Protein AF-A0A914DY47-F1 (afdb_monomer_lite)

InterPro domains:
  IPR002516 Glycosyl transferase, family 11 [PF01531] (9-117)
  IPR036397 Ribonuclease H superfamily [G3DSA:3.30.420.10] (38-239)
  IPR052501 Alpha-1-2 Fucosyltransferase [PTHR22898] (7-118)

Secondary structure (DSSP, 8-state):
-HHHHSTT--SEEEEEEE--TTTGGGT-SPPHHHHHHHHHHHHHHHHHHH----EEEEEEES-HHHHHHHHTT-SS-EE---S--HHHHHHHHHHH-SEEEES-TT-HHHHHHHHHS--SSTT----------------HHHHHHHHHH-TT-PPP--TTT-TT-PPPS--GGG-HIIIIIHHHHHHHHTTS--SSHHHHHHHHHHHHHTS-HHHHHHHHHTHHHHHHHHHHTTTS---

Sequence (239 aa):
MARQLFKKDSSHKLCVHVRRGDFKSFGGETTEEFVLGSVDYATAYLKNKLNVKKSSIVIMGDDQDFIKNVSRKLEHKTYIPKNTSRGEDICFAIHNCNSLIISAGSSTFGWWIGYLKKLPGPHTKRMIKRNPSTKVNSTRKLAKKLRANCPDFISVDTYWRNNDGEWPPNSPNLNPLDYSVWSILEEKACAKPHPNVESLKRALKKAWNEITLETLIKIVDNFPKRLKACMDAKGGHFE

Radius of gyration: 18.6 Å; chains: 1; bounding box: 44×48×44 Å

Foldseek 3Di:
DVCVQCVPPPAAEEEEEFEADVCVVPVLGQDLCLVQVVCVVVVCCCCVPVVRPAYAYEYEYDDVVVVVVSCVVDPHHYTYPPNDFLLVVLLCLQPPHLHYDYRALQPLSVVSSVLLRDHPDDDDDDDGDHDDDFDDDGAQVNLVVCVVRPVPDDQQQLCVVDVRSHDDTPPLLQHLCSVPVVVQLCCQLVVDDDPDPVSSVVRSVVSVVPCDPVNVVVSSVCNVVSSVQCNVVSNDDDD

pLDDT: mean 71.32, std 18.66, range [24.66, 95.69]

Structure (mmCIF, N/CA/C/O backbone):
data_AF-A0A914DY47-F1
#
_entry.id   AF-A0A914DY47-F1
#
loop_
_atom_site.group_PDB
_atom_site.id
_atom_site.type_symbol
_atom_site.label_atom_id
_atom_site.label_alt_id
_atom_site.label_comp_id
_atom_site.label_asym_id
_atom_site.label_entity_id
_atom_site.label_seq_id
_atom_site.pdbx_PDB_ins_code
_atom_site.Cartn_x
_atom_site.Cartn_y
_atom_site.Cartn_z
_atom_site.occupancy
_atom_site.B_iso_or_equiv
_atom_site.auth_seq_id
_atom_site.auth_comp_id
_atom_site.auth_asym_id
_atom_site.auth_atom_id
_atom_site.pdbx_PDB_model_num
ATOM 1 N N . MET A 1 1 ? -15.570 -9.750 15.905 1.00 55.28 1 MET A N 1
ATOM 2 C CA . MET A 1 1 ? -14.405 -8.965 16.378 1.00 55.28 1 MET A CA 1
ATOM 3 C C . MET A 1 1 ? -14.612 -7.459 16.183 1.00 55.28 1 MET A C 1
ATOM 5 O O . MET A 1 1 ? -14.677 -6.752 17.176 1.00 55.28 1 MET A O 1
ATOM 9 N N . ALA A 1 2 ? -14.824 -6.958 14.961 1.00 58.84 2 ALA A N 1
ATOM 10 C CA . ALA A 1 2 ? -14.989 -5.518 14.711 1.00 58.84 2 ALA A CA 1
ATOM 11 C C . ALA A 1 2 ? -16.208 -4.856 15.394 1.00 58.84 2 ALA A C 1
ATOM 13 O O . ALA A 1 2 ? -16.072 -3.775 15.960 1.00 58.84 2 ALA A O 1
ATOM 14 N N . ARG A 1 3 ? -17.369 -5.535 15.455 1.00 58.53 3 ARG A N 1
ATOM 15 C CA . ARG A 1 3 ? -18.554 -5.049 16.204 1.00 58.53 3 ARG A CA 1
ATOM 16 C C . ARG A 1 3 ? -18.272 -4.786 17.694 1.00 58.53 3 ARG A C 1
ATOM 18 O O . ARG A 1 3 ? -18.863 -3.885 18.274 1.00 58.53 3 ARG A O 1
ATOM 25 N N . GLN A 1 4 ? -17.359 -5.547 18.305 1.00 62.41 4 GLN A N 1
ATOM 26 C CA . GLN A 1 4 ? -16.918 -5.328 19.689 1.00 62.41 4 GLN A CA 1
ATOM 27 C C . GLN A 1 4 ? -15.811 -4.273 19.805 1.00 62.41 4 GLN A C 1
ATOM 29 O O . GLN A 1 4 ? -15.659 -3.694 20.876 1.00 62.41 4 GLN A O 1
ATOM 34 N N . LEU A 1 5 ? -15.040 -4.033 18.741 1.00 76.81 5 LEU A N 1
ATOM 35 C CA . LEU A 1 5 ? -13.948 -3.060 18.733 1.00 76.81 5 LEU A CA 1
ATOM 36 C C . LEU A 1 5 ? -14.486 -1.631 18.591 1.00 76.81 5 LEU A C 1
ATOM 38 O O . LEU A 1 5 ? -14.108 -0.741 19.344 1.00 76.81 5 LEU A O 1
ATOM 42 N N . PHE A 1 6 ? -15.439 -1.418 17.684 1.00 82.75 6 PHE A N 1
ATOM 43 C CA . PHE A 1 6 ? -15.973 -0.093 17.366 1.00 82.75 6 PHE A CA 1
ATOM 44 C C . PHE A 1 6 ? -17.243 0.262 18.138 1.00 82.75 6 PHE A C 1
ATOM 46 O O . PHE A 1 6 ? -18.076 0.963 17.586 1.00 82.75 6 PHE A O 1
ATOM 53 N N . LYS A 1 7 ? -17.455 -0.233 19.368 1.00 67.12 7 LYS A N 1
ATOM 54 C CA . LYS A 1 7 ? -18.716 -0.063 20.134 1.00 67.12 7 LYS A CA 1
ATOM 55 C C . LYS A 1 7 ? -19.352 1.335 19.948 1.00 67.12 7 LYS A C 1
ATOM 57 O O . LYS A 1 7 ? -18.873 2.304 20.531 1.00 67.12 7 LYS A O 1
ATOM 62 N N . LYS A 1 8 ? -20.427 1.413 19.145 1.00 78.88 8 LYS A N 1
ATOM 63 C CA . LYS A 1 8 ? -21.187 2.630 18.755 1.00 78.88 8 LYS A CA 1
ATOM 64 C C . LYS A 1 8 ? -20.421 3.724 17.983 1.00 78.88 8 LYS A C 1
ATOM 66 O O . LYS A 1 8 ? -20.953 4.807 17.773 1.00 78.88 8 LYS A O 1
ATOM 71 N N . ASP A 1 9 ? -19.198 3.470 17.539 1.00 86.50 9 ASP A N 1
ATOM 72 C CA . ASP A 1 9 ? -18.420 4.413 16.745 1.00 86.50 9 ASP A CA 1
ATOM 73 C C . ASP A 1 9 ? -18.737 4.289 15.248 1.00 86.50 9 ASP A C 1
ATOM 75 O O . ASP A 1 9 ? -18.206 3.421 14.552 1.00 86.50 9 ASP A O 1
ATOM 79 N N . SER A 1 10 ? -19.574 5.197 14.749 1.00 87.38 10 SER A N 1
ATOM 80 C CA . SER A 1 10 ? -19.962 5.312 13.338 1.00 87.38 10 SER A CA 1
ATOM 81 C C . SER A 1 10 ? -19.020 6.184 12.496 1.00 87.38 10 SER A C 1
ATOM 83 O O . SER A 1 10 ? -19.325 6.463 11.339 1.00 87.38 10 SER A O 1
ATOM 85 N N . SER A 1 11 ? -17.884 6.629 13.050 1.00 92.12 11 SER A N 1
ATOM 86 C CA . SER A 1 11 ? -16.896 7.413 12.301 1.00 92.12 11 SER A CA 1
ATOM 87 C C . SER A 1 11 ? -16.358 6.659 11.080 1.00 92.12 11 SER A C 1
ATOM 89 O O . SER A 1 11 ? -16.338 5.423 11.046 1.00 92.12 11 SER A O 1
ATOM 91 N N . HIS A 1 12 ? -15.848 7.406 10.104 1.00 90.31 12 HIS A N 1
ATOM 92 C CA . HIS A 1 12 ? -15.139 6.838 8.966 1.00 90.31 12 HIS A CA 1
ATOM 93 C C . HIS A 1 12 ? -13.872 6.123 9.438 1.00 90.31 12 HIS A C 1
ATOM 95 O O . HIS A 1 12 ? -12.997 6.723 10.064 1.00 90.31 12 HIS A O 1
ATOM 101 N N . LYS A 1 13 ? -13.763 4.833 9.135 1.00 91.19 13 LYS A N 1
ATOM 102 C CA . LYS A 1 13 ? -12.619 4.002 9.507 1.00 91.19 13 LYS A CA 1
ATOM 103 C C . LYS A 1 13 ? -11.527 4.142 8.452 1.00 91.19 13 LYS A C 1
ATOM 105 O O . LYS A 1 13 ? -11.596 3.521 7.386 1.00 91.19 13 LYS A O 1
ATOM 110 N N . LEU A 1 14 ? -10.535 4.983 8.748 1.00 91.38 14 LEU A N 1
ATOM 111 C CA . LEU A 1 14 ? -9.300 5.088 7.975 1.00 91.38 14 LEU A CA 1
ATOM 112 C C . LEU A 1 14 ? -8.314 4.057 8.518 1.00 91.38 14 LEU A C 1
ATOM 114 O O . LEU A 1 14 ? -7.768 4.210 9.608 1.00 91.38 14 LEU A O 1
ATOM 118 N N . CYS A 1 15 ? -8.104 2.992 7.758 1.00 90.94 15 CYS A N 1
ATOM 119 C CA . CYS A 1 15 ? -7.202 1.930 8.164 1.00 90.94 15 CYS A CA 1
ATOM 120 C C . CYS A 1 15 ? -5.795 2.154 7.629 1.00 90.94 15 CYS A C 1
ATOM 122 O O . CYS A 1 15 ? -5.625 2.594 6.494 1.00 90.94 15 CYS A O 1
ATOM 124 N N . VAL A 1 16 ? -4.800 1.803 8.431 1.00 89.88 16 VAL A N 1
ATOM 125 C CA . VAL A 1 16 ? -3.385 1.821 8.079 1.00 89.88 16 VAL A CA 1
ATOM 126 C C . VAL A 1 16 ? -2.852 0.414 8.278 1.00 89.88 16 VAL A C 1
ATOM 128 O O . VAL A 1 16 ? -2.849 -0.097 9.397 1.00 89.88 16 VAL A O 1
ATOM 131 N N . HIS A 1 17 ? -2.426 -0.216 7.189 1.00 87.88 17 HIS A N 1
ATOM 132 C CA . HIS A 1 17 ? -1.758 -1.506 7.249 1.00 87.88 17 HIS A CA 1
ATOM 133 C C . HIS A 1 17 ? -0.242 -1.294 7.263 1.00 87.88 17 HIS A C 1
ATOM 135 O O . HIS A 1 17 ? 0.346 -0.952 6.232 1.00 87.88 17 HIS A O 1
ATOM 141 N N . VAL A 1 18 ? 0.358 -1.512 8.434 1.00 86.56 18 VAL A N 1
ATOM 142 C CA . VAL A 1 18 ? 1.791 -1.421 8.713 1.00 86.56 18 VAL A CA 1
ATOM 143 C C . VAL A 1 18 ? 2.477 -2.738 8.384 1.00 86.56 18 VAL A C 1
ATOM 145 O O . VAL A 1 18 ? 2.025 -3.810 8.778 1.00 86.56 18 VAL A O 1
ATOM 148 N N . ARG A 1 19 ? 3.611 -2.652 7.688 1.00 81.62 19 ARG A N 1
ATOM 149 C CA . ARG A 1 19 ? 4.499 -3.792 7.469 1.00 81.62 19 ARG A CA 1
ATOM 150 C C . ARG A 1 19 ? 5.920 -3.399 7.844 1.00 81.62 19 ARG A C 1
ATOM 152 O O . ARG A 1 19 ? 6.462 -2.438 7.284 1.00 81.62 19 ARG A O 1
ATOM 159 N N . ARG A 1 20 ? 6.494 -4.099 8.820 1.00 83.50 20 ARG A N 1
ATOM 160 C CA . ARG A 1 20 ? 7.862 -3.852 9.288 1.00 83.50 20 ARG A CA 1
ATOM 161 C C . ARG A 1 20 ? 8.689 -5.112 9.474 1.00 83.50 20 ARG A C 1
ATOM 163 O O . ARG A 1 20 ? 9.875 -5.045 9.189 1.00 83.50 20 ARG A O 1
ATOM 170 N N . GLY A 1 21 ? 8.123 -6.218 9.957 1.00 79.12 21 GLY A N 1
ATOM 171 C CA . GLY A 1 21 ? 8.897 -7.347 10.487 1.00 79.12 21 GLY A CA 1
ATOM 172 C C . GLY A 1 21 ? 9.967 -7.854 9.522 1.00 79.12 21 GLY A C 1
ATOM 173 O O . GLY A 1 21 ? 11.158 -7.775 9.801 1.00 79.12 21 GLY A O 1
ATOM 174 N N . ASP A 1 22 ? 9.530 -8.294 8.353 1.00 65.38 22 ASP A N 1
ATOM 175 C CA . ASP A 1 22 ? 10.365 -8.748 7.242 1.00 65.38 22 ASP A CA 1
ATOM 176 C C . ASP A 1 22 ? 11.094 -7.638 6.478 1.00 65.38 22 ASP A C 1
ATOM 178 O O . ASP A 1 22 ? 12.046 -7.903 5.751 1.00 65.38 22 ASP A O 1
ATOM 182 N N . PHE A 1 23 ? 10.666 -6.392 6.649 1.00 66.25 23 PHE A N 1
ATOM 183 C CA . PHE A 1 23 ? 11.220 -5.247 5.933 1.00 66.25 23 PHE A CA 1
ATOM 184 C C . PHE A 1 23 ? 12.393 -4.603 6.687 1.00 66.25 23 PHE A C 1
ATOM 186 O O . PHE A 1 23 ? 13.249 -3.989 6.051 1.00 66.25 23 PHE A O 1
ATOM 193 N N . LYS A 1 24 ? 12.475 -4.794 8.016 1.00 73.38 24 LYS A N 1
ATOM 194 C CA . LYS A 1 24 ? 13.562 -4.283 8.873 1.00 73.38 24 LYS A CA 1
ATOM 195 C C . LYS A 1 24 ? 14.936 -4.765 8.419 1.00 73.38 24 LYS A C 1
ATOM 197 O O . LYS A 1 24 ? 15.900 -4.017 8.502 1.00 73.38 24 LYS A O 1
ATOM 202 N N . SER A 1 25 ? 15.042 -6.001 7.930 1.00 66.56 25 SER A N 1
ATOM 203 C CA . SER A 1 25 ? 16.319 -6.572 7.482 1.00 66.56 25 SER A CA 1
ATOM 204 C C . SER A 1 25 ? 16.889 -5.905 6.229 1.00 66.56 25 SER A C 1
ATOM 206 O O . SER A 1 25 ? 18.048 -6.141 5.904 1.00 66.56 25 SER A O 1
ATOM 208 N N . PHE A 1 26 ? 16.103 -5.082 5.527 1.00 63.56 26 PHE A N 1
ATOM 209 C CA . PHE A 1 26 ? 16.507 -4.464 4.261 1.00 63.56 26 PHE A CA 1
ATOM 210 C C . PHE A 1 26 ? 16.243 -2.951 4.209 1.00 63.56 26 PHE A C 1
ATOM 212 O O . PHE A 1 26 ? 16.311 -2.362 3.133 1.00 63.56 26 PHE A O 1
ATOM 219 N N . GLY A 1 27 ? 15.924 -2.316 5.345 1.00 66.94 27 GLY A N 1
ATOM 220 C CA . GLY A 1 27 ? 15.694 -0.866 5.431 1.00 66.94 27 GLY A CA 1
ATOM 221 C C . GLY A 1 27 ? 14.459 -0.369 4.667 1.00 66.94 27 GLY A C 1
ATOM 222 O O . GLY A 1 27 ? 14.366 0.811 4.329 1.00 66.94 27 GLY A O 1
ATOM 223 N N . GLY A 1 28 ? 13.534 -1.273 4.328 1.00 66.75 28 GLY A N 1
ATOM 224 C CA . GLY A 1 28 ? 12.302 -0.967 3.598 1.00 66.75 28 GLY A CA 1
ATOM 225 C C . GLY A 1 28 ? 11.087 -0.801 4.509 1.00 66.75 28 GLY A C 1
ATOM 226 O O . GLY A 1 28 ? 9.960 -0.691 4.022 1.00 66.75 28 GLY A O 1
ATOM 227 N N . GLU A 1 29 ? 11.278 -0.869 5.825 1.00 77.50 29 GLU A N 1
ATOM 228 C CA . GLU A 1 29 ? 10.184 -0.929 6.775 1.00 77.50 29 GLU A CA 1
ATOM 229 C C . GLU A 1 29 ? 9.405 0.379 6.848 1.00 77.50 29 GLU A C 1
ATOM 231 O O . GLU A 1 29 ? 9.916 1.479 6.649 1.00 77.50 29 GLU A O 1
ATOM 236 N N . THR A 1 30 ? 8.122 0.254 7.171 1.00 82.12 30 THR A N 1
ATOM 237 C CA . THR A 1 30 ? 7.263 1.414 7.405 1.00 82.12 30 THR A CA 1
ATOM 238 C C . THR A 1 30 ? 7.833 2.278 8.528 1.00 82.12 30 THR A C 1
ATOM 240 O O . THR A 1 30 ? 7.880 1.807 9.664 1.00 82.12 30 THR A O 1
ATOM 243 N N . THR A 1 31 ? 8.200 3.531 8.255 1.00 86.56 31 THR A N 1
ATOM 244 C CA . THR A 1 31 ? 8.688 4.459 9.289 1.00 86.56 31 THR A CA 1
ATOM 245 C C . THR A 1 31 ? 7.545 5.154 10.024 1.00 86.56 31 THR A C 1
ATOM 247 O O . THR A 1 31 ? 6.399 5.171 9.566 1.00 86.56 31 THR A O 1
ATOM 250 N N . GLU A 1 32 ? 7.848 5.717 11.191 1.00 91.25 32 GLU A N 1
ATOM 251 C CA . GLU A 1 32 ? 6.868 6.470 11.970 1.00 91.25 32 GLU A CA 1
ATOM 252 C C . GLU A 1 32 ? 6.429 7.738 11.229 1.00 91.25 32 GLU A C 1
ATOM 254 O O . GLU A 1 32 ? 5.231 7.986 11.099 1.00 91.25 32 GLU A O 1
ATOM 259 N N . GLU A 1 33 ? 7.384 8.489 10.677 1.00 87.12 33 GLU A N 1
ATOM 260 C CA . GLU A 1 33 ? 7.146 9.738 9.946 1.00 87.12 33 GLU A CA 1
ATOM 261 C C . GLU A 1 33 ? 6.198 9.503 8.770 1.00 87.12 33 GLU A C 1
ATOM 263 O O . GLU A 1 33 ? 5.297 10.303 8.511 1.00 87.12 33 GLU A O 1
ATOM 268 N N . PHE A 1 34 ? 6.360 8.368 8.081 1.00 86.12 34 PHE A N 1
ATOM 269 C CA . PHE A 1 34 ? 5.464 7.978 7.005 1.00 86.12 34 PHE A CA 1
ATOM 270 C C . PHE A 1 34 ? 4.039 7.738 7.512 1.00 86.12 34 PHE A C 1
ATOM 272 O O . PHE A 1 34 ? 3.081 8.220 6.902 1.00 86.12 34 PHE A O 1
ATOM 279 N N . VAL A 1 35 ? 3.865 6.986 8.605 1.00 88.12 35 VAL A N 1
ATOM 280 C CA . VAL A 1 35 ? 2.523 6.685 9.129 1.00 88.12 35 VAL A CA 1
ATOM 281 C C . VAL A 1 35 ? 1.834 7.959 9.599 1.00 88.12 35 VAL A C 1
ATOM 283 O O . VAL A 1 35 ? 0.709 8.209 9.176 1.00 88.12 35 VAL A O 1
ATOM 286 N N . LEU A 1 36 ? 2.510 8.779 10.403 1.00 89.88 36 LEU A N 1
ATOM 287 C CA . LEU A 1 36 ? 1.945 10.026 10.916 1.00 89.88 36 LEU A CA 1
ATOM 288 C C . LEU A 1 36 ? 1.575 10.971 9.764 1.00 89.88 36 LEU A C 1
ATOM 290 O O . LEU A 1 36 ? 0.406 11.315 9.602 1.00 89.88 36 LEU A O 1
ATOM 294 N N . GLY A 1 37 ? 2.522 11.263 8.865 1.00 84.62 37 GLY A N 1
ATOM 295 C CA . GLY A 1 37 ? 2.273 12.167 7.742 1.00 84.62 37 GLY A CA 1
ATOM 296 C C . GLY A 1 37 ? 1.212 11.658 6.758 1.00 84.62 37 GLY A C 1
ATOM 297 O O . GLY A 1 37 ? 0.445 12.448 6.203 1.00 84.62 37 GLY A O 1
ATOM 298 N N . SER A 1 38 ? 1.122 10.341 6.538 1.00 84.69 38 SER A N 1
ATOM 299 C CA . SER A 1 38 ? 0.084 9.763 5.671 1.00 84.69 38 SER A CA 1
ATOM 300 C C . SER A 1 38 ? -1.305 9.799 6.309 1.00 84.69 38 SER A C 1
ATOM 302 O O . SER A 1 38 ? -2.282 10.058 5.601 1.00 84.69 38 SER A O 1
ATOM 304 N N . VAL A 1 39 ? -1.408 9.594 7.626 1.00 90.06 39 VAL A N 1
ATOM 305 C CA . VAL A 1 39 ? -2.663 9.744 8.373 1.00 90.06 39 VAL A CA 1
ATOM 306 C C . VAL A 1 39 ? -3.117 11.200 8.370 1.00 90.06 39 VAL A C 1
ATOM 308 O O . VAL A 1 39 ? -4.281 11.457 8.057 1.00 90.06 39 VAL A O 1
ATOM 311 N N . ASP A 1 40 ? -2.221 12.153 8.616 1.00 89.00 40 ASP A N 1
ATOM 312 C CA . ASP A 1 40 ? -2.546 13.584 8.609 1.00 89.00 40 ASP A CA 1
ATOM 313 C C . ASP A 1 40 ? -3.043 14.030 7.236 1.00 89.00 40 ASP A C 1
ATOM 315 O O . ASP A 1 40 ? -4.123 14.611 7.098 1.00 89.00 40 ASP A O 1
ATOM 319 N N . TYR A 1 41 ? -2.311 13.662 6.182 1.00 87.25 41 TYR A N 1
ATOM 320 C CA . TYR A 1 41 ? -2.725 13.944 4.814 1.00 87.25 41 TYR A CA 1
ATOM 321 C C . TYR A 1 41 ? -4.098 13.338 4.492 1.00 87.25 41 TYR A C 1
ATOM 323 O O . TYR A 1 41 ? -4.977 14.015 3.953 1.00 87.25 41 TYR A O 1
ATOM 331 N N . ALA A 1 42 ? -4.304 12.058 4.813 1.00 85.75 42 ALA A N 1
ATOM 332 C CA . ALA A 1 42 ? -5.532 11.355 4.468 1.00 85.75 42 ALA A CA 1
ATOM 333 C C . ALA A 1 42 ? -6.739 11.869 5.257 1.00 85.75 42 ALA A C 1
ATOM 335 O O . ALA A 1 42 ? -7.819 12.019 4.690 1.00 85.75 42 ALA A O 1
ATOM 336 N N . THR A 1 43 ? -6.581 12.168 6.544 1.00 89.75 43 THR A N 1
ATOM 337 C CA . THR A 1 43 ? -7.655 12.733 7.372 1.00 89.75 43 THR A CA 1
ATOM 338 C C . THR A 1 43 ? -8.020 14.146 6.922 1.00 89.75 43 THR A C 1
ATOM 340 O O . THR A 1 43 ? -9.210 14.437 6.776 1.00 89.75 43 THR A O 1
ATOM 343 N N . ALA A 1 44 ? -7.033 14.983 6.583 1.00 84.31 44 ALA A N 1
ATOM 344 C CA . ALA A 1 44 ? -7.266 16.293 5.980 1.00 84.31 44 ALA A CA 1
ATOM 345 C C . ALA A 1 44 ? -7.994 16.181 4.631 1.00 84.31 44 ALA A C 1
ATOM 347 O O . ALA A 1 44 ? -8.947 16.919 4.378 1.00 84.31 44 ALA A O 1
ATOM 348 N N . TYR A 1 45 ? -7.603 15.232 3.776 1.00 83.81 45 TYR A N 1
ATOM 349 C CA . TYR A 1 45 ? -8.283 14.979 2.505 1.00 83.81 45 TYR A CA 1
ATOM 350 C C . TYR A 1 45 ? -9.735 14.526 2.715 1.00 83.81 45 TYR A C 1
ATOM 352 O O . TYR A 1 45 ? -10.652 15.079 2.106 1.00 83.81 45 TYR A O 1
ATOM 360 N N . LEU A 1 46 ? -9.965 13.560 3.610 1.00 85.19 46 LEU A N 1
ATOM 361 C CA . LEU A 1 46 ? -11.300 13.061 3.948 1.00 85.19 46 LEU A CA 1
ATOM 362 C C . LEU A 1 46 ? -12.208 14.194 4.442 1.00 85.19 46 LEU A C 1
ATOM 364 O O . LEU A 1 46 ? -13.345 14.310 3.986 1.00 85.19 46 LEU A O 1
ATOM 368 N N . LYS A 1 47 ? -11.694 15.063 5.318 1.00 89.81 47 LYS A N 1
ATOM 369 C CA . LYS A 1 47 ? -12.432 16.212 5.851 1.00 89.81 47 LYS A CA 1
ATOM 370 C C . LYS A 1 47 ? -12.723 17.258 4.774 1.00 89.81 47 LYS A C 1
ATOM 372 O O . LYS A 1 47 ? -13.876 17.621 4.573 1.00 89.81 47 LYS A O 1
ATOM 377 N N . ASN A 1 48 ? -11.690 17.721 4.073 1.00 87.69 48 ASN A N 1
ATOM 378 C CA . ASN A 1 48 ? -11.764 18.924 3.238 1.00 87.69 48 ASN A CA 1
ATOM 379 C C . ASN A 1 48 ? -12.250 18.657 1.809 1.00 87.69 48 ASN A C 1
ATOM 381 O O . ASN A 1 48 ? -12.713 19.577 1.140 1.00 87.69 48 ASN A O 1
ATOM 385 N N . LYS A 1 49 ? -12.081 17.431 1.299 1.00 82.25 49 LYS A N 1
ATOM 386 C CA . LYS A 1 49 ? -12.465 17.065 -0.075 1.00 82.25 49 LYS A CA 1
ATOM 387 C C . LYS A 1 49 ? -13.661 16.130 -0.131 1.00 82.25 49 LYS A C 1
ATOM 389 O O . LYS A 1 49 ? -14.408 16.196 -1.099 1.00 82.25 49 LYS A O 1
ATOM 394 N N . LEU A 1 50 ? -13.841 15.275 0.877 1.00 80.81 50 LEU A N 1
ATOM 395 C CA . LEU A 1 50 ? -14.912 14.273 0.901 1.00 80.81 50 LEU A CA 1
ATOM 396 C C . LEU A 1 50 ? -15.974 14.532 1.984 1.00 80.81 50 LEU A C 1
ATOM 398 O O . LEU A 1 50 ? -16.856 13.698 2.169 1.00 80.81 50 LEU A O 1
ATOM 402 N N . ASN A 1 51 ? -15.918 15.675 2.682 1.00 88.88 51 ASN A N 1
ATOM 403 C CA . ASN A 1 51 ? -16.881 16.086 3.714 1.00 88.88 51 ASN A CA 1
ATOM 404 C C . ASN A 1 51 ? -17.089 15.048 4.835 1.00 88.88 51 ASN A C 1
ATOM 406 O O . ASN A 1 51 ? -18.160 14.956 5.444 1.00 88.88 51 ASN A O 1
ATOM 410 N N . VAL A 1 52 ? -16.057 14.260 5.138 1.00 88.38 52 VAL A N 1
ATOM 411 C CA . VAL A 1 52 ? -16.093 13.286 6.230 1.00 88.38 52 VAL A CA 1
ATOM 412 C C . VAL A 1 52 ? -15.977 14.024 7.563 1.00 88.38 52 VAL A C 1
ATOM 414 O O . VAL A 1 52 ? -14.930 14.574 7.898 1.00 88.38 52 VAL A O 1
ATOM 417 N N . LYS A 1 53 ? -17.062 14.018 8.347 1.00 89.81 53 LYS A N 1
ATOM 418 C CA . LYS A 1 53 ? -17.165 14.769 9.614 1.00 89.81 53 LYS A CA 1
ATOM 419 C C . LYS A 1 53 ? -16.262 14.235 10.727 1.00 89.81 53 LYS A C 1
ATOM 421 O O . LYS A 1 53 ? -15.792 15.004 11.559 1.00 89.81 53 LYS A O 1
ATOM 426 N N . LYS A 1 54 ? -16.068 12.916 10.785 1.00 93.12 54 LYS A N 1
ATOM 427 C CA . LYS A 1 54 ? -15.297 12.254 11.840 1.00 93.12 54 LYS A CA 1
ATOM 428 C C . LYS A 1 54 ? -14.612 11.017 11.291 1.00 93.12 54 LYS A C 1
ATOM 430 O O . LYS A 1 54 ? -15.277 10.155 10.717 1.00 93.12 54 LYS A O 1
ATOM 435 N N . SER A 1 55 ? -13.318 10.912 11.559 1.00 93.44 55 SER A N 1
ATOM 436 C CA . SER A 1 55 ? -12.499 9.758 11.203 1.00 93.44 55 SER A CA 1
ATOM 437 C C . SER A 1 55 ? -11.943 9.105 12.463 1.00 93.44 55 SER A C 1
ATOM 439 O O . SER A 1 55 ? -11.576 9.785 13.422 1.00 93.44 55 SER A O 1
ATOM 441 N N . SER A 1 56 ? -11.883 7.780 12.475 1.00 95.69 56 SER A N 1
ATOM 442 C CA . SER A 1 56 ? -11.117 7.021 13.459 1.00 95.69 56 SER A CA 1
ATOM 443 C C . SER A 1 56 ? -10.096 6.164 12.741 1.00 95.69 56 SER A C 1
ATOM 445 O O . SER A 1 56 ? -10.362 5.626 11.663 1.00 95.69 56 SER A O 1
ATOM 447 N N . ILE A 1 57 ? -8.918 6.076 13.342 1.00 95.62 57 ILE A N 1
ATOM 448 C CA . ILE A 1 57 ? -7.785 5.378 12.760 1.00 95.62 57 ILE A CA 1
ATOM 449 C C . ILE A 1 57 ? -7.830 3.936 13.224 1.00 95.62 57 ILE A C 1
ATOM 451 O O . ILE A 1 57 ? -8.119 3.652 14.386 1.00 95.62 57 ILE A O 1
ATOM 455 N N . VAL A 1 58 ? -7.553 3.012 12.316 1.00 93.69 58 VAL A N 1
ATOM 456 C CA . VAL A 1 58 ? -7.336 1.614 12.675 1.00 93.69 58 VAL A CA 1
ATOM 457 C C . VAL A 1 58 ? -5.964 1.214 12.179 1.00 93.69 58 VAL A C 1
ATOM 459 O O . VAL A 1 58 ? -5.744 1.197 10.973 1.00 93.69 58 VAL A O 1
ATOM 462 N N . ILE A 1 59 ? -5.046 0.902 13.085 1.00 92.44 59 ILE A N 1
ATOM 463 C CA . ILE A 1 59 ? -3.702 0.469 12.703 1.00 92.44 59 ILE A CA 1
ATOM 464 C C . ILE A 1 59 ? -3.608 -1.036 12.907 1.00 92.44 59 ILE A C 1
ATOM 466 O O . ILE A 1 59 ? -3.849 -1.539 14.003 1.00 92.44 59 ILE A O 1
ATOM 470 N N . MET A 1 60 ? -3.275 -1.739 11.833 1.00 89.00 60 MET A N 1
ATOM 471 C CA . MET A 1 60 ? -3.096 -3.188 11.783 1.00 89.00 60 MET A CA 1
ATOM 472 C C . MET A 1 60 ? -1.740 -3.505 11.155 1.00 89.00 60 MET A C 1
ATOM 474 O O . MET A 1 60 ? -1.201 -2.671 10.427 1.00 89.00 60 MET A O 1
ATOM 478 N N . GLY A 1 61 ? -1.177 -4.673 11.442 1.00 84.69 61 GLY A N 1
ATOM 479 C CA . GLY A 1 61 ? 0.142 -5.038 10.942 1.00 84.69 61 GLY A CA 1
ATOM 480 C C . GLY A 1 61 ? 0.923 -5.962 11.866 1.00 84.69 61 GLY A C 1
ATOM 481 O O . GLY A 1 61 ? 0.468 -6.366 12.938 1.00 84.69 61 GLY A O 1
ATOM 482 N N . ASP A 1 62 ? 2.140 -6.270 11.435 1.00 82.38 62 ASP A N 1
ATOM 483 C CA . ASP A 1 62 ? 2.981 -7.331 11.991 1.00 82.38 62 ASP A CA 1
ATOM 484 C C . ASP A 1 62 ? 3.914 -6.906 13.133 1.00 82.38 62 ASP A C 1
ATOM 486 O O . ASP A 1 62 ? 4.471 -7.762 13.815 1.00 82.38 62 ASP A O 1
ATOM 490 N N . ASP A 1 63 ? 4.071 -5.604 13.366 1.00 88.19 63 ASP A N 1
ATOM 491 C CA . ASP A 1 63 ? 4.910 -5.045 14.431 1.00 88.19 63 ASP A CA 1
ATOM 492 C C . ASP A 1 63 ? 4.035 -4.315 15.459 1.00 88.19 63 ASP A C 1
ATOM 494 O O . ASP A 1 63 ? 3.798 -3.108 15.381 1.00 88.19 63 ASP A O 1
ATOM 498 N N . GLN A 1 64 ? 3.497 -5.075 16.415 1.00 88.25 64 GLN A N 1
ATOM 499 C CA . GLN A 1 64 ? 2.535 -4.573 17.402 1.00 88.25 64 GLN A CA 1
ATOM 500 C C . GLN A 1 64 ? 3.124 -3.508 18.333 1.00 88.25 64 GLN A C 1
ATOM 502 O O . GLN A 1 64 ? 2.399 -2.613 18.766 1.00 88.25 64 GLN A O 1
ATOM 507 N N . ASP A 1 65 ? 4.417 -3.575 18.644 1.00 90.88 65 ASP A N 1
ATOM 508 C CA . ASP A 1 65 ? 5.050 -2.597 19.530 1.00 90.88 65 ASP A CA 1
ATOM 509 C C . ASP A 1 65 ? 5.292 -1.274 18.811 1.00 90.88 65 ASP A C 1
ATOM 511 O O . ASP A 1 65 ? 4.985 -0.212 19.360 1.00 90.88 65 ASP A O 1
ATOM 515 N N . PHE A 1 66 ? 5.703 -1.328 17.540 1.00 92.19 66 PHE A N 1
ATOM 516 C CA . PHE A 1 66 ? 5.703 -0.147 16.687 1.00 92.19 66 PHE A CA 1
ATOM 517 C C . PHE A 1 66 ? 4.299 0.456 16.560 1.00 92.19 66 PHE A C 1
ATOM 519 O O . PHE A 1 66 ? 4.126 1.654 16.775 1.00 92.19 66 PHE A O 1
ATOM 526 N N . ILE A 1 67 ? 3.279 -0.365 16.280 1.00 92.81 67 ILE A N 1
ATOM 527 C CA . ILE A 1 67 ? 1.892 0.101 16.139 1.00 92.81 67 ILE A CA 1
ATOM 528 C C . ILE A 1 67 ? 1.413 0.805 17.414 1.00 92.81 67 ILE A C 1
ATOM 530 O O . ILE A 1 67 ? 0.842 1.895 17.334 1.00 92.81 67 ILE A O 1
ATOM 534 N N . LYS A 1 68 ? 1.676 0.233 18.596 1.00 93.06 68 LYS A N 1
ATOM 535 C CA . LYS A 1 68 ? 1.343 0.872 19.878 1.00 93.06 68 LYS A CA 1
ATOM 536 C C . LYS A 1 68 ? 2.067 2.206 20.040 1.00 93.06 68 LYS A C 1
ATOM 538 O O . LYS A 1 68 ? 1.427 3.175 20.438 1.00 93.06 68 LYS A O 1
ATOM 543 N N . ASN A 1 69 ? 3.358 2.283 19.721 1.00 94.31 69 ASN A N 1
ATOM 544 C CA . ASN A 1 69 ? 4.116 3.532 19.823 1.00 94.31 69 ASN A CA 1
ATOM 545 C C . ASN A 1 69 ? 3.550 4.628 18.916 1.00 94.31 69 ASN A C 1
ATOM 547 O O . ASN A 1 69 ? 3.268 5.721 19.404 1.00 94.31 69 ASN A O 1
ATOM 551 N N . VAL A 1 70 ? 3.300 4.319 17.642 1.00 93.94 70 VAL A N 1
ATOM 552 C CA . VAL A 1 70 ? 2.713 5.278 16.695 1.00 93.94 70 VAL A CA 1
ATOM 553 C C . VAL A 1 70 ? 1.304 5.689 17.122 1.00 93.94 70 VAL A C 1
ATOM 555 O O . VAL A 1 70 ? 0.962 6.866 17.064 1.00 93.94 70 VAL A O 1
ATOM 558 N N . SER A 1 71 ? 0.494 4.752 17.627 1.00 93.75 71 SER A N 1
ATOM 559 C CA . SER A 1 71 ? -0.882 5.049 18.049 1.00 93.75 71 SER A CA 1
ATOM 560 C C . SER A 1 71 ? -0.977 6.094 19.163 1.00 93.75 71 SER A C 1
ATOM 562 O O . SER A 1 71 ? -1.948 6.841 19.199 1.00 93.75 71 SER A O 1
ATOM 564 N N . ARG A 1 72 ? 0.030 6.176 20.047 1.00 94.62 72 ARG A N 1
ATOM 565 C CA . ARG A 1 72 ? 0.072 7.168 21.135 1.00 94.62 72 ARG A CA 1
ATOM 566 C C . ARG A 1 72 ? 0.356 8.585 20.636 1.00 94.62 72 ARG A C 1
ATOM 568 O O . ARG A 1 72 ? 0.082 9.532 21.361 1.00 94.62 72 ARG A O 1
ATOM 575 N N . LYS A 1 73 ? 0.921 8.718 19.434 1.00 95.19 73 LYS A N 1
ATOM 576 C CA . LYS A 1 73 ? 1.284 10.000 18.813 1.00 95.19 73 LYS A CA 1
ATOM 577 C C . LYS A 1 73 ? 0.180 10.555 17.913 1.00 95.19 73 LYS A C 1
ATOM 579 O O . LYS A 1 73 ? 0.262 11.699 17.487 1.00 95.19 73 LYS A O 1
ATOM 584 N N . LEU A 1 74 ? -0.845 9.757 17.615 1.00 92.81 74 LEU A N 1
ATOM 585 C CA . LEU A 1 74 ? -1.983 10.192 16.817 1.00 92.81 74 LEU A CA 1
ATOM 586 C C . LEU A 1 74 ? -3.022 10.895 17.691 1.00 92.81 74 LEU A C 1
ATOM 588 O O . LEU A 1 74 ? -3.511 10.332 18.665 1.00 92.81 74 LEU A O 1
ATOM 592 N N . GLU A 1 75 ? -3.445 12.084 17.269 1.00 90.69 75 GLU A N 1
ATOM 593 C CA . GLU A 1 75 ? -4.532 12.834 17.920 1.00 90.69 75 GLU A CA 1
ATOM 594 C C . GLU A 1 75 ? -5.905 12.166 17.740 1.00 90.69 75 GLU A C 1
ATOM 596 O O . GLU A 1 75 ? -6.854 12.380 18.496 1.00 90.69 75 GLU A O 1
ATOM 601 N N . HIS A 1 76 ? -6.030 11.344 16.701 1.00 92.06 76 HIS A N 1
ATOM 602 C CA . HIS A 1 76 ? -7.276 10.701 16.335 1.00 92.06 76 HIS A CA 1
ATOM 603 C C . HIS A 1 76 ? -7.555 9.481 17.214 1.00 92.06 76 HIS A C 1
ATOM 605 O O . HIS A 1 76 ? -6.659 8.707 17.559 1.00 92.06 76 HIS A O 1
ATOM 611 N N . LYS A 1 77 ? -8.844 9.225 17.479 1.00 94.38 77 LYS A N 1
ATOM 612 C CA . LYS A 1 77 ? -9.278 7.975 18.114 1.00 94.38 77 LYS A CA 1
ATOM 613 C C . LYS A 1 77 ? -8.745 6.788 17.313 1.00 94.38 77 LYS A C 1
ATOM 615 O O . LYS A 1 77 ? -9.141 6.600 16.159 1.00 94.38 77 LYS A O 1
ATOM 620 N N . THR A 1 78 ? -7.881 6.002 17.945 1.00 94.88 78 THR A N 1
ATOM 621 C CA . THR A 1 78 ? -7.148 4.921 17.291 1.00 94.88 78 THR A CA 1
ATOM 622 C C . THR A 1 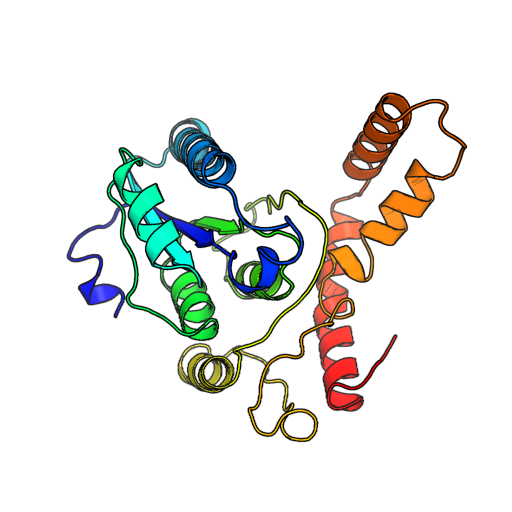78 ? -7.558 3.565 17.850 1.00 94.88 78 THR A C 1
ATOM 624 O O . THR A 1 78 ? -7.707 3.381 19.057 1.00 94.88 78 THR A O 1
ATOM 627 N N . TYR A 1 79 ? -7.747 2.607 16.951 1.00 93.81 79 TYR A N 1
ATOM 628 C CA . TYR A 1 79 ? -8.051 1.219 17.252 1.00 93.81 79 TYR A CA 1
ATOM 629 C C . TYR A 1 79 ? -6.915 0.327 16.771 1.00 93.81 79 TYR A C 1
ATOM 631 O O . TYR A 1 79 ? -6.450 0.459 15.641 1.00 93.81 79 TYR A O 1
ATOM 639 N N . ILE A 1 80 ? -6.518 -0.622 17.613 1.00 91.50 80 ILE A N 1
ATOM 640 C CA . ILE A 1 80 ? -5.532 -1.644 17.269 1.00 91.50 80 ILE A CA 1
ATOM 641 C C . ILE A 1 80 ? -6.243 -2.994 17.390 1.00 91.50 80 ILE A C 1
ATOM 643 O O . ILE A 1 80 ? -6.582 -3.406 18.507 1.00 91.50 80 ILE A O 1
ATOM 647 N N . PRO A 1 81 ? -6.562 -3.668 16.271 1.00 84.44 81 PRO A N 1
ATOM 648 C CA . PRO A 1 81 ? -7.044 -5.040 16.310 1.00 84.44 81 PRO A CA 1
ATOM 649 C C . PRO A 1 81 ? -6.027 -5.926 17.042 1.00 84.44 81 PRO A C 1
ATOM 651 O O . PRO A 1 81 ? -4.822 -5.714 16.939 1.00 84.44 81 PRO A O 1
ATOM 654 N N . LYS A 1 82 ? -6.504 -6.923 17.800 1.00 77.44 82 LYS A N 1
ATOM 655 C CA . LYS A 1 82 ? -5.610 -7.895 18.456 1.00 77.44 82 LYS A CA 1
ATOM 656 C C . LYS A 1 82 ? -4.709 -8.559 17.416 1.00 77.44 82 LYS A C 1
ATOM 658 O O . LYS A 1 82 ? -5.119 -8.656 16.266 1.00 77.44 82 LYS A O 1
ATOM 663 N N . ASN A 1 83 ? -3.537 -9.036 17.847 1.00 67.12 83 ASN A N 1
ATOM 664 C CA . ASN A 1 83 ? -2.535 -9.648 16.976 1.00 67.12 83 ASN A CA 1
ATOM 665 C C . ASN A 1 83 ? -3.194 -10.644 16.013 1.00 67.12 83 ASN A C 1
ATOM 667 O O . ASN A 1 83 ? -3.681 -11.703 16.419 1.00 67.12 83 ASN A O 1
ATOM 671 N N . THR A 1 84 ? -3.306 -10.214 14.767 1.00 66.75 84 THR A N 1
ATOM 672 C CA . THR A 1 84 ? -4.133 -10.829 13.741 1.00 66.75 84 THR A CA 1
ATOM 673 C C . THR A 1 84 ? -3.177 -11.455 12.744 1.00 66.75 84 THR A C 1
ATOM 675 O O . THR A 1 84 ? -2.103 -10.927 12.463 1.00 66.75 84 THR A O 1
ATOM 678 N N . SER A 1 85 ? -3.506 -12.646 12.245 1.00 70.31 85 SER A N 1
ATOM 679 C CA . SER A 1 85 ? -2.750 -13.159 11.102 1.00 70.31 85 SER A CA 1
ATOM 680 C C . SER A 1 85 ? -2.927 -12.195 9.933 1.00 70.31 85 SER A C 1
ATOM 682 O O . SER A 1 85 ? -3.976 -11.561 9.821 1.00 70.31 85 SER A O 1
ATOM 684 N N . ARG A 1 86 ? -1.969 -12.148 9.005 1.00 67.19 86 ARG A N 1
ATOM 685 C CA . ARG A 1 86 ? -2.077 -11.315 7.796 1.00 67.19 86 ARG A CA 1
ATOM 686 C C . ARG A 1 86 ? -3.449 -11.430 7.133 1.00 67.19 86 ARG A C 1
ATOM 688 O O . ARG A 1 86 ? -4.056 -10.473 6.694 1.00 67.19 86 ARG A O 1
ATOM 695 N N . GLY A 1 87 ? -4.028 -12.617 7.114 1.00 62.06 87 GLY A N 1
ATOM 696 C CA . GLY A 1 87 ? -5.360 -12.767 6.552 1.00 62.06 87 GLY A CA 1
ATOM 697 C C . GLY A 1 87 ? -6.515 -12.194 7.295 1.00 62.06 87 GLY A C 1
ATOM 698 O O . GLY A 1 87 ? -7.493 -11.779 6.684 1.00 62.06 87 GLY A O 1
ATOM 699 N N . GLU A 1 88 ? -6.405 -12.200 8.607 1.00 70.06 88 GLU A N 1
ATOM 700 C CA . GLU A 1 88 ? -7.361 -11.497 9.424 1.00 70.06 88 GLU A CA 1
ATOM 701 C C . GLU A 1 88 ? -7.259 -9.999 9.171 1.00 70.06 88 GLU A C 1
ATOM 703 O O . GLU A 1 88 ? -8.313 -9.380 9.110 1.00 70.06 88 GLU A O 1
ATOM 708 N N . ASP A 1 89 ? -6.068 -9.454 8.9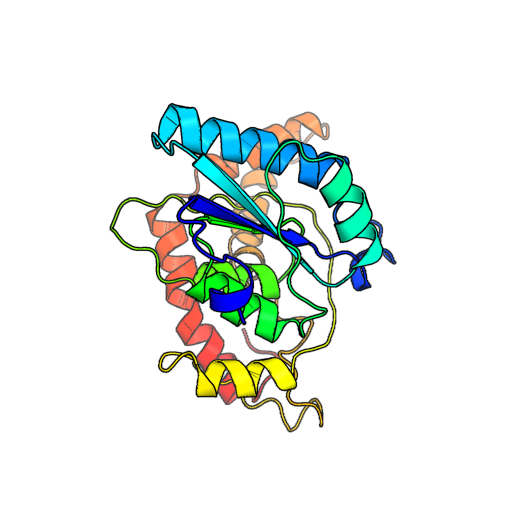00 1.00 74.62 89 ASP A N 1
ATOM 709 C CA . ASP A 1 89 ? -5.916 -8.061 8.461 1.00 74.62 89 ASP A CA 1
ATOM 710 C C . ASP A 1 89 ? -6.611 -7.810 7.119 1.00 74.62 89 ASP A C 1
ATOM 712 O O . ASP A 1 89 ? -7.353 -6.836 7.001 1.00 74.62 89 ASP A O 1
ATOM 716 N N . ILE A 1 90 ? -6.467 -8.710 6.130 1.00 72.25 90 ILE A N 1
ATOM 717 C CA . ILE A 1 90 ? -7.201 -8.602 4.852 1.00 72.25 90 ILE A CA 1
ATOM 718 C C . ILE A 1 90 ? -8.711 -8.609 5.096 1.00 72.25 90 ILE A C 1
ATOM 720 O O . ILE A 1 90 ? -9.409 -7.680 4.687 1.00 72.25 90 ILE A O 1
ATOM 724 N N . CYS A 1 91 ? -9.228 -9.652 5.754 1.00 68.31 91 CYS A N 1
ATOM 725 C CA . CYS A 1 91 ? -10.656 -9.782 6.043 1.00 68.31 91 CYS A CA 1
ATOM 726 C C . CYS A 1 91 ? -11.165 -8.556 6.805 1.00 68.31 91 CYS A C 1
ATOM 728 O O . CYS A 1 91 ? -12.216 -7.995 6.493 1.00 68.31 91 CYS A O 1
ATOM 730 N N . PHE A 1 92 ? -10.418 -8.134 7.823 1.00 77.06 92 PHE A N 1
ATOM 731 C CA . PHE A 1 92 ? -10.773 -6.989 8.632 1.00 77.06 92 PHE A CA 1
ATOM 732 C C . PHE A 1 92 ? -10.843 -5.738 7.761 1.00 77.06 92 PHE A C 1
ATOM 734 O O . PHE A 1 92 ? -11.844 -5.022 7.823 1.00 77.06 92 PHE A O 1
ATOM 741 N N . ALA A 1 93 ? -9.834 -5.508 6.921 1.00 79.19 93 ALA A N 1
ATOM 742 C CA . ALA A 1 93 ? -9.764 -4.345 6.061 1.00 79.19 93 ALA A CA 1
ATOM 743 C C . ALA A 1 93 ? -10.915 -4.279 5.051 1.00 79.19 93 ALA A C 1
ATOM 745 O O . ALA A 1 93 ? -11.547 -3.231 4.914 1.00 79.19 93 ALA A O 1
ATOM 746 N N . ILE A 1 94 ? -11.236 -5.400 4.403 1.00 72.06 94 ILE A N 1
ATOM 747 C CA . ILE A 1 94 ? -12.338 -5.499 3.436 1.00 72.06 94 ILE A CA 1
ATOM 748 C C . ILE A 1 94 ? -13.678 -5.162 4.092 1.00 72.06 94 ILE A C 1
ATOM 750 O O . ILE A 1 94 ? -14.468 -4.406 3.532 1.00 72.06 94 ILE A O 1
ATOM 754 N N . HIS A 1 95 ? -13.942 -5.713 5.277 1.00 75.31 95 HIS A N 1
ATOM 755 C CA . HIS A 1 95 ? -15.270 -5.626 5.885 1.00 75.31 95 HIS A CA 1
ATOM 756 C C . HIS A 1 95 ? -15.485 -4.395 6.764 1.00 75.31 95 HIS A C 1
ATOM 758 O O . HIS A 1 95 ? -16.629 -4.084 7.087 1.00 75.31 95 HIS A O 1
ATOM 764 N N . ASN A 1 96 ? -14.417 -3.722 7.199 1.00 81.25 96 ASN A N 1
ATOM 765 C CA . ASN A 1 96 ? -14.527 -2.732 8.270 1.00 81.25 96 ASN A CA 1
ATOM 766 C C . ASN A 1 96 ? -13.879 -1.381 7.971 1.00 81.25 96 ASN A C 1
ATOM 768 O O . ASN A 1 96 ? -14.118 -0.432 8.714 1.00 81.25 96 ASN A O 1
ATOM 772 N N . CYS A 1 97 ? -13.062 -1.275 6.924 1.00 83.38 97 CYS A N 1
ATOM 773 C CA . CYS A 1 97 ? -12.360 -0.038 6.607 1.00 83.38 97 CYS A CA 1
ATOM 774 C C . CYS A 1 97 ? -13.060 0.715 5.484 1.00 83.38 97 CYS A C 1
ATOM 776 O O . CYS A 1 97 ? -13.186 0.201 4.373 1.00 83.38 97 CYS A O 1
ATOM 778 N N . ASN A 1 98 ? -13.407 1.979 5.714 1.00 84.62 98 ASN A N 1
ATOM 779 C CA . ASN A 1 98 ? -13.947 2.848 4.671 1.00 84.62 98 ASN A CA 1
ATOM 780 C C . ASN A 1 98 ? -12.840 3.300 3.704 1.00 84.62 98 ASN A C 1
ATOM 782 O O . ASN A 1 98 ? -13.001 3.214 2.490 1.00 84.62 98 ASN A O 1
ATOM 786 N N . SER A 1 99 ? -11.647 3.628 4.206 1.00 84.69 99 SER A N 1
ATOM 787 C CA . SER A 1 99 ? -10.436 3.903 3.407 1.00 84.69 99 SER A CA 1
ATOM 788 C C . SER A 1 99 ? -9.230 3.135 3.951 1.00 84.69 99 SER A C 1
ATOM 790 O O . SER A 1 99 ? -9.264 2.648 5.079 1.00 84.69 99 SER A O 1
ATOM 792 N N . LEU A 1 100 ? -8.191 2.966 3.130 1.00 84.81 100 LEU A N 1
ATOM 793 C CA . LEU A 1 100 ? -7.010 2.175 3.477 1.00 84.81 100 LEU A CA 1
ATOM 794 C C . LEU A 1 100 ? -5.730 2.868 3.000 1.00 84.81 100 LEU A C 1
ATOM 796 O O . LEU A 1 100 ? -5.648 3.268 1.841 1.00 84.81 100 LEU A O 1
ATOM 800 N N . ILE A 1 101 ? -4.742 2.944 3.884 1.00 82.12 101 ILE A N 1
ATOM 801 C CA . ILE A 1 101 ? -3.348 3.279 3.598 1.00 82.12 101 ILE A CA 1
ATOM 802 C C . ILE A 1 101 ? -2.537 1.989 3.700 1.00 82.12 101 ILE A C 1
ATOM 804 O O . ILE A 1 101 ? -2.624 1.267 4.694 1.00 82.12 101 ILE A O 1
ATOM 808 N N . ILE A 1 102 ? -1.734 1.714 2.677 1.00 79.75 102 ILE A N 1
ATOM 809 C CA . ILE A 1 102 ? -0.761 0.621 2.668 1.00 79.75 102 ILE A CA 1
ATOM 810 C C . ILE A 1 102 ? 0.609 1.273 2.796 1.00 79.75 102 ILE A C 1
ATOM 812 O O . ILE A 1 102 ? 1.041 1.970 1.879 1.00 79.75 102 ILE A O 1
ATOM 816 N N . SER A 1 103 ? 1.279 1.080 3.929 1.00 73.31 103 SER A N 1
ATOM 817 C CA . SER A 1 103 ? 2.544 1.770 4.196 1.00 73.31 103 SER A CA 1
ATOM 818 C C . SER A 1 103 ? 3.772 1.092 3.586 1.00 73.31 103 SER A C 1
ATOM 820 O O . SER A 1 103 ? 4.819 1.717 3.465 1.00 73.31 103 SER A O 1
ATOM 822 N N . ALA A 1 104 ? 3.626 -0.153 3.125 1.00 68.94 104 ALA A N 1
ATOM 823 C CA . ALA A 1 104 ? 4.614 -0.861 2.316 1.00 68.94 104 ALA A CA 1
ATOM 824 C C . ALA A 1 104 ? 4.016 -1.201 0.942 1.00 68.94 104 ALA A C 1
ATOM 826 O O . ALA A 1 104 ? 3.461 -2.280 0.737 1.00 68.94 104 ALA A O 1
ATOM 827 N N . GLY A 1 105 ? 4.094 -0.262 -0.006 1.00 58.22 105 GLY A N 1
ATOM 828 C CA . GLY A 1 105 ? 3.482 -0.396 -1.338 1.00 58.22 105 GLY A CA 1
ATOM 829 C C . GLY A 1 105 ? 4.068 -1.511 -2.220 1.00 58.22 105 GLY A C 1
ATOM 830 O O . GLY A 1 105 ? 3.429 -1.913 -3.186 1.00 58.22 105 GLY A O 1
ATOM 831 N N . SER A 1 106 ? 5.251 -2.034 -1.885 1.00 54.78 106 SER A N 1
ATOM 832 C CA . SER A 1 106 ? 5.860 -3.221 -2.512 1.00 54.78 106 SER A CA 1
ATOM 833 C C . SER A 1 106 ? 5.283 -4.542 -1.992 1.00 54.78 106 SER A C 1
ATOM 835 O O . SER A 1 106 ? 5.604 -5.617 -2.496 1.00 54.78 106 SER A O 1
ATOM 837 N N . SER A 1 107 ? 4.424 -4.485 -0.976 1.00 63.81 107 SER A N 1
ATOM 838 C CA . SER A 1 107 ? 3.756 -5.660 -0.451 1.00 63.81 107 SER A CA 1
ATOM 839 C C . SER A 1 107 ? 2.689 -6.136 -1.438 1.00 63.81 107 SER A C 1
ATOM 841 O O . SER A 1 107 ? 1.622 -5.528 -1.547 1.00 63.81 107 SER A O 1
ATOM 843 N N . THR A 1 108 ? 2.927 -7.274 -2.103 1.00 62.84 108 THR A N 1
ATOM 844 C CA . THR A 1 108 ? 1.896 -7.987 -2.887 1.00 62.84 108 THR A CA 1
ATOM 845 C C . THR A 1 108 ? 0.636 -8.199 -2.046 1.00 62.84 108 THR A C 1
ATOM 847 O O . THR A 1 108 ? -0.485 -8.093 -2.527 1.00 62.84 108 THR A O 1
ATOM 850 N N . PHE A 1 109 ? 0.820 -8.428 -0.747 1.00 65.38 109 PHE A N 1
ATOM 851 C CA . PHE A 1 109 ? -0.254 -8.558 0.221 1.00 65.38 109 PHE A CA 1
ATOM 852 C C . PHE A 1 109 ? -1.090 -7.268 0.367 1.00 65.38 109 PHE A C 1
ATOM 854 O O . PHE A 1 109 ? -2.317 -7.335 0.380 1.00 65.38 109 PHE A O 1
ATOM 861 N N . GLY A 1 110 ? -0.457 -6.091 0.387 1.00 65.38 110 GLY A N 1
ATOM 862 C CA . GLY A 1 110 ? -1.163 -4.808 0.351 1.00 65.38 110 GLY A CA 1
ATOM 863 C C . GLY A 1 110 ? -1.998 -4.630 -0.922 1.00 65.38 110 GLY A C 1
ATOM 864 O O . GLY A 1 110 ? -3.155 -4.210 -0.840 1.00 65.38 110 GLY A O 1
ATOM 865 N N . TRP A 1 111 ? -1.458 -5.017 -2.087 1.00 68.25 111 TRP A N 1
ATOM 866 C CA . TRP A 1 111 ? -2.206 -4.997 -3.352 1.00 68.25 111 TRP A CA 1
ATOM 867 C C . TRP A 1 111 ? -3.489 -5.835 -3.276 1.00 68.25 111 TRP A C 1
ATOM 869 O O . TRP A 1 111 ? -4.555 -5.353 -3.656 1.00 68.25 111 TRP A O 1
ATOM 879 N N . TRP A 1 112 ? -3.419 -7.044 -2.712 1.00 68.31 112 TRP A N 1
ATOM 880 C CA . TRP A 1 112 ? -4.591 -7.905 -2.532 1.00 68.31 112 TRP A CA 1
ATOM 881 C C . TRP A 1 112 ? -5.687 -7.265 -1.682 1.00 68.31 112 TRP A C 1
ATOM 883 O O . TRP A 1 112 ? -6.858 -7.376 -2.039 1.00 68.31 112 TRP A O 1
ATOM 893 N N . ILE A 1 113 ? -5.343 -6.556 -0.600 1.00 68.69 113 ILE A N 1
ATOM 894 C CA . ILE A 1 113 ? -6.352 -5.830 0.188 1.00 68.69 113 ILE A CA 1
ATOM 895 C C . ILE A 1 113 ? -7.025 -4.757 -0.674 1.00 68.69 113 ILE A C 1
ATOM 897 O O . ILE A 1 113 ? -8.248 -4.627 -0.659 1.00 68.69 113 ILE A O 1
ATOM 901 N N . GLY A 1 114 ? -6.236 -4.007 -1.447 1.00 67.00 114 GLY A N 1
ATOM 902 C CA . GLY A 1 114 ? -6.756 -2.999 -2.368 1.00 67.00 114 GLY A CA 1
ATOM 903 C C . GLY A 1 114 ? -7.658 -3.583 -3.461 1.00 67.00 114 GLY A C 1
ATOM 904 O O . GLY A 1 114 ? -8.677 -2.981 -3.785 1.00 67.00 114 GLY A O 1
ATOM 905 N N . TYR A 1 115 ? -7.303 -4.752 -4.000 1.00 68.56 115 TYR A N 1
ATOM 906 C CA . TYR A 1 115 ? -8.064 -5.452 -5.037 1.00 68.56 115 TYR A CA 1
ATOM 907 C C . TYR A 1 115 ? -9.376 -6.047 -4.505 1.00 68.56 115 TYR A C 1
ATOM 909 O O . TYR A 1 115 ? -10.427 -5.864 -5.112 1.00 68.56 115 TYR A O 1
ATOM 917 N N . LEU A 1 116 ? -9.326 -6.733 -3.358 1.00 65.50 116 LEU A N 1
ATOM 918 C CA . LEU A 1 116 ? -10.473 -7.440 -2.777 1.00 65.50 116 LEU A CA 1
ATOM 919 C C . LEU A 1 116 ? -11.462 -6.513 -2.062 1.00 65.50 116 LEU A C 1
ATOM 921 O O . LEU A 1 116 ? -12.609 -6.892 -1.816 1.00 65.50 116 LEU A O 1
ATOM 925 N N . LYS A 1 117 ? -11.042 -5.299 -1.701 1.00 65.69 117 LYS A N 1
ATOM 926 C CA . LYS A 1 117 ? -11.945 -4.310 -1.125 1.00 65.69 117 LYS A CA 1
ATOM 927 C C . LYS A 1 117 ? -12.956 -3.864 -2.185 1.00 65.69 117 LYS A C 1
ATOM 929 O O . LYS A 1 117 ? -12.640 -3.050 -3.049 1.00 65.69 117 LYS A O 1
ATOM 934 N N . LYS A 1 118 ? -14.197 -4.356 -2.084 1.00 52.88 118 LYS A N 1
ATOM 935 C CA . LYS A 1 118 ? -15.332 -3.839 -2.863 1.00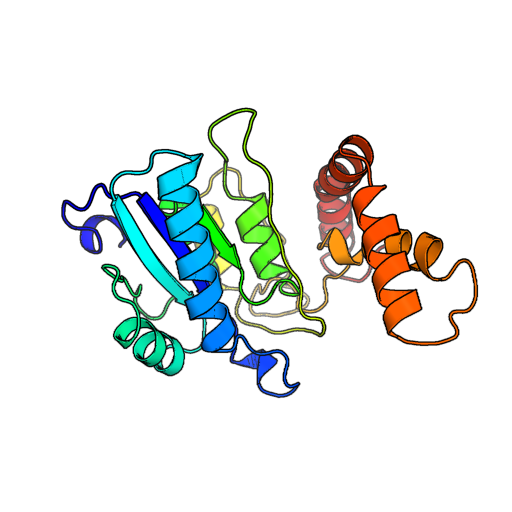 52.88 118 LYS A CA 1
ATOM 936 C C . LYS A 1 118 ? -15.504 -2.350 -2.551 1.00 52.88 118 LYS A C 1
ATOM 938 O O . LYS A 1 118 ? -15.808 -1.979 -1.418 1.00 52.88 118 LYS A O 1
ATOM 943 N N . LEU A 1 119 ? -15.271 -1.495 -3.544 1.00 49.41 119 LEU A N 1
ATOM 944 C CA . LEU A 1 119 ? -15.490 -0.057 -3.424 1.00 49.41 119 LEU A CA 1
ATOM 945 C C . LEU A 1 119 ? -16.955 0.239 -3.776 1.00 49.41 119 LEU A C 1
ATOM 947 O O . LEU A 1 119 ? -17.407 -0.169 -4.847 1.00 49.41 119 LEU A O 1
ATOM 951 N N . PRO A 1 120 ? -17.719 0.918 -2.906 1.00 39.28 120 PRO A N 1
ATOM 952 C CA . PRO A 1 120 ? -19.059 1.353 -3.256 1.00 39.28 120 PRO A CA 1
ATOM 953 C C . PRO A 1 120 ? -18.957 2.561 -4.204 1.00 39.28 120 PRO A C 1
ATOM 955 O O . PRO A 1 120 ? -18.723 3.684 -3.765 1.00 39.28 120 PRO A O 1
ATOM 958 N N . GLY A 1 121 ? -19.131 2.327 -5.507 1.00 37.12 121 GLY A N 1
ATOM 959 C CA . GLY A 1 121 ? -19.455 3.364 -6.496 1.00 37.12 121 GLY A CA 1
ATOM 960 C C . GLY A 1 121 ? -18.360 3.743 -7.520 1.00 37.12 121 GLY A C 1
ATOM 961 O O . GLY A 1 121 ? -17.179 3.456 -7.326 1.00 37.12 121 GLY A O 1
ATOM 962 N N . PRO A 1 122 ? -18.749 4.419 -8.622 1.00 31.62 122 PRO A N 1
ATOM 963 C CA . PRO A 1 122 ? -17.947 4.602 -9.845 1.00 31.62 122 PRO A CA 1
ATOM 964 C C . PRO A 1 122 ? -16.816 5.658 -9.791 1.00 31.62 122 PRO A C 1
ATOM 966 O O . PRO A 1 122 ? -16.198 5.934 -10.816 1.00 31.62 122 PRO A O 1
ATOM 969 N N . HIS A 1 123 ? -16.506 6.261 -8.634 1.00 34.00 123 HIS A N 1
ATOM 970 C CA . HIS A 1 123 ? -15.615 7.441 -8.563 1.00 34.00 123 HIS A CA 1
ATOM 971 C C . HIS A 1 123 ? -14.428 7.353 -7.587 1.00 34.00 123 HIS A C 1
ATOM 973 O O . HIS A 1 123 ? -13.804 8.368 -7.274 1.00 34.00 123 HIS A O 1
ATOM 979 N N . THR A 1 124 ? -14.050 6.173 -7.096 1.00 36.50 124 THR A N 1
ATOM 980 C CA . THR A 1 124 ? -12.966 6.077 -6.102 1.00 36.50 124 THR A CA 1
ATOM 981 C C . THR A 1 124 ? -11.582 5.924 -6.756 1.00 36.50 124 THR A C 1
ATOM 983 O O . THR A 1 124 ? -11.233 4.869 -7.281 1.00 36.50 124 THR A O 1
ATOM 986 N N . LYS A 1 125 ? -10.757 6.982 -6.706 1.00 32.97 125 LYS A N 1
ATOM 987 C CA . LYS A 1 125 ? -9.364 6.980 -7.195 1.00 32.97 125 LYS A CA 1
ATOM 988 C C . LYS A 1 125 ? -8.451 6.154 -6.274 1.00 32.97 125 LYS A C 1
ATOM 990 O O . LYS A 1 125 ? -8.364 6.419 -5.077 1.00 32.97 125 LYS A O 1
ATOM 995 N N . ARG A 1 126 ? -7.738 5.174 -6.844 1.00 41.78 126 ARG A N 1
ATOM 996 C CA . ARG A 1 126 ? -6.704 4.369 -6.168 1.00 41.78 126 ARG A CA 1
ATOM 997 C C . ARG A 1 126 ? -5.438 5.214 -5.985 1.00 41.78 126 ARG A C 1
ATOM 999 O O . ARG A 1 126 ? -4.794 5.565 -6.966 1.00 41.78 126 ARG A O 1
ATOM 1006 N N . MET A 1 1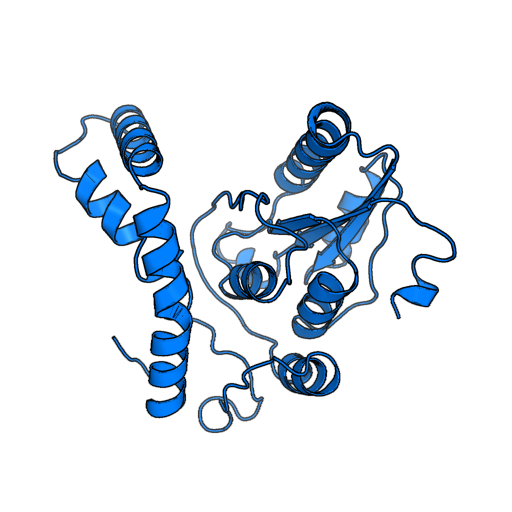27 ? -5.073 5.541 -4.746 1.00 30.64 127 MET A N 1
ATOM 1007 C CA . MET A 1 127 ? -3.797 6.194 -4.431 1.00 30.64 127 MET A CA 1
ATOM 1008 C C . MET A 1 127 ? -2.867 5.180 -3.759 1.00 30.64 127 MET A C 1
ATOM 1010 O O . MET A 1 127 ? -3.079 4.815 -2.607 1.00 30.64 127 MET A O 1
ATOM 1014 N N . ILE A 1 128 ? -1.846 4.719 -4.486 1.00 35.31 128 ILE A N 1
ATOM 1015 C CA . ILE A 1 128 ? -0.765 3.865 -3.972 1.00 35.31 128 ILE A CA 1
ATOM 1016 C C . ILE A 1 128 ? 0.542 4.644 -4.151 1.00 35.31 128 ILE A C 1
ATOM 1018 O O . ILE A 1 128 ? 0.848 5.080 -5.260 1.00 35.31 128 ILE A O 1
ATOM 1022 N N . LYS A 1 129 ? 1.302 4.851 -3.069 1.00 28.81 129 LYS A N 1
ATOM 1023 C CA . LYS A 1 129 ? 2.625 5.502 -3.088 1.00 28.81 129 LYS A CA 1
ATOM 1024 C C . LYS A 1 129 ? 3.687 4.527 -2.551 1.00 28.81 129 LYS A C 1
ATOM 1026 O O . LYS A 1 129 ? 3.397 3.717 -1.677 1.00 28.81 129 LYS A O 1
ATOM 1031 N N . ARG A 1 130 ? 4.880 4.571 -3.153 1.00 32.53 130 ARG A N 1
ATOM 1032 C CA . ARG A 1 130 ? 5.926 3.523 -3.202 1.00 32.53 130 ARG A CA 1
ATOM 1033 C C . ARG A 1 130 ? 7.007 3.650 -2.104 1.00 32.53 130 ARG A C 1
ATOM 1035 O O . ARG A 1 130 ? 7.344 4.770 -1.739 1.00 32.53 130 ARG A O 1
ATOM 1042 N N . ASN A 1 131 ? 7.631 2.519 -1.739 1.00 24.66 131 ASN A N 1
ATOM 1043 C CA . ASN A 1 131 ? 9.069 2.345 -1.429 1.00 24.66 131 ASN A CA 1
ATOM 1044 C C . ASN A 1 131 ? 9.499 0.942 -1.965 1.00 24.66 131 ASN A C 1
ATOM 1046 O O . ASN A 1 131 ? 8.645 0.048 -1.946 1.00 24.66 1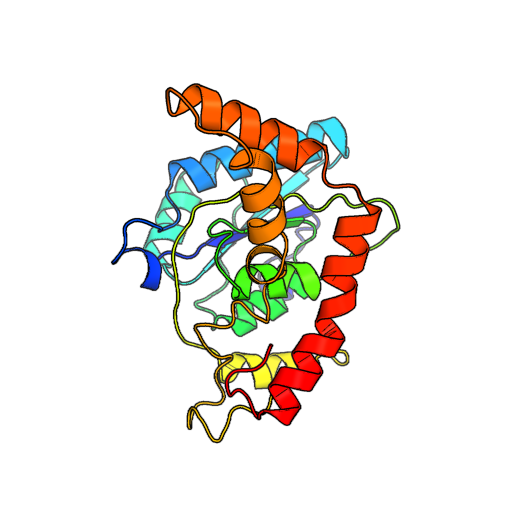31 ASN A O 1
ATOM 1050 N N . PRO A 1 132 ? 10.700 0.718 -2.548 1.00 29.38 132 PRO A N 1
ATOM 1051 C CA . PRO A 1 132 ? 11.053 -0.543 -3.212 1.00 29.38 132 PRO A CA 1
ATOM 1052 C C . PRO A 1 132 ? 11.630 -1.604 -2.244 1.00 29.38 132 PRO A C 1
ATOM 1054 O O . PRO A 1 132 ? 11.996 -1.287 -1.119 1.00 29.38 132 PRO A O 1
ATOM 1057 N N . SER A 1 133 ? 11.713 -2.854 -2.730 1.00 27.75 133 SER A N 1
ATOM 1058 C CA . SER A 1 133 ? 12.307 -4.094 -2.154 1.00 27.75 133 SER A CA 1
ATOM 1059 C C . SER A 1 133 ? 11.510 -4.971 -1.150 1.00 27.75 133 SER A C 1
ATOM 1061 O O . SER A 1 133 ? 11.418 -4.687 0.033 1.00 27.75 133 SER A O 1
ATOM 1063 N N . THR A 1 134 ? 10.998 -6.089 -1.704 1.00 33.94 134 THR A N 1
ATOM 1064 C CA . THR A 1 134 ? 10.990 -7.520 -1.268 1.00 33.94 134 THR A CA 1
ATOM 1065 C C . THR A 1 134 ? 10.400 -8.066 0.061 1.00 33.94 134 THR A C 1
ATOM 1067 O O . THR A 1 134 ? 10.892 -7.768 1.135 1.00 33.94 134 THR A O 1
ATOM 1070 N N . LYS A 1 135 ? 9.504 -9.072 -0.138 1.00 37.22 135 LYS A N 1
ATOM 1071 C CA . LYS A 1 135 ? 9.233 -10.397 0.524 1.00 37.22 135 LYS A CA 1
ATOM 1072 C C . LYS A 1 135 ? 8.928 -10.525 2.036 1.00 37.22 135 LYS A C 1
ATOM 1074 O O . LYS A 1 135 ? 9.766 -10.125 2.820 1.00 37.22 135 LYS A O 1
ATOM 1079 N N . VAL A 1 136 ? 7.890 -11.337 2.383 1.00 39.00 136 VAL A N 1
ATOM 1080 C CA . VAL A 1 136 ? 7.894 -12.530 3.312 1.00 39.00 136 VAL A CA 1
ATOM 1081 C C . VAL A 1 136 ? 6.481 -13.013 3.748 1.00 39.00 136 VAL A C 1
ATOM 1083 O O . VAL A 1 136 ? 5.481 -12.346 3.514 1.00 39.00 136 VAL A O 1
ATOM 1086 N N . ASN A 1 137 ? 6.484 -14.233 4.315 1.00 39.66 137 ASN A N 1
ATOM 1087 C CA . ASN A 1 137 ? 5.601 -15.251 4.954 1.00 39.66 137 ASN A CA 1
ATOM 1088 C C . ASN A 1 137 ? 4.504 -14.890 6.005 1.00 39.66 137 ASN A C 1
ATOM 1090 O O . ASN A 1 137 ? 4.470 -13.777 6.536 1.00 39.66 137 ASN A O 1
ATOM 1094 N N . SER A 1 138 ? 3.626 -15.884 6.310 1.00 41.00 138 SER A N 1
ATOM 1095 C CA . SER A 1 138 ? 2.412 -15.960 7.193 1.00 41.00 138 SER A CA 1
ATOM 1096 C C . SER A 1 138 ? 0.980 -16.009 6.569 1.00 41.00 138 SER A C 1
ATOM 1098 O O . SER A 1 138 ? 0.155 -15.127 6.808 1.00 41.00 138 SER A O 1
ATOM 1100 N N . THR A 1 139 ? 0.624 -16.995 5.734 1.00 45.53 139 THR A N 1
ATOM 1101 C CA . THR A 1 139 ? -0.610 -16.979 4.886 1.00 45.53 139 THR A CA 1
ATOM 1102 C C . THR A 1 139 ? -1.569 -18.193 4.962 1.00 45.53 139 THR A C 1
ATOM 1104 O O . THR A 1 139 ? -2.580 -18.188 4.258 1.00 45.53 139 THR A O 1
ATOM 1107 N N . ARG A 1 140 ? -1.385 -19.163 5.875 1.00 36.75 140 ARG A N 1
ATOM 1108 C CA . ARG A 1 140 ? -2.300 -20.331 6.022 1.00 36.75 140 ARG A CA 1
ATOM 1109 C C . ARG A 1 140 ? -3.668 -20.030 6.623 1.00 36.75 140 ARG A C 1
ATOM 1111 O O . ARG A 1 140 ? -4.717 -20.346 6.062 1.00 36.75 140 ARG A O 1
ATOM 1118 N N . LYS A 1 141 ? -3.662 -19.440 7.828 1.00 40.66 141 LYS A N 1
ATOM 1119 C CA . LYS A 1 141 ? -4.880 -19.111 8.601 1.00 40.66 141 LYS A CA 1
ATOM 1120 C C . LYS A 1 141 ? -5.768 -18.131 7.834 1.00 40.66 141 LYS A C 1
ATOM 1122 O O . LYS A 1 141 ? -6.991 -18.161 7.945 1.00 40.66 141 LYS A O 1
ATOM 1127 N N . LEU A 1 142 ? -5.107 -17.329 7.009 1.00 41.16 142 LEU A N 1
ATOM 1128 C CA . LEU A 1 142 ? -5.658 -16.358 6.093 1.00 41.16 142 LEU A CA 1
ATOM 1129 C C . LEU A 1 142 ? -6.593 -16.975 5.054 1.00 41.16 142 LEU A C 1
ATOM 1131 O O . LEU A 1 142 ? -7.768 -16.617 5.022 1.00 41.16 142 LEU A O 1
ATOM 1135 N N . ALA A 1 143 ? -6.109 -17.910 4.235 1.00 40.47 143 ALA A N 1
ATOM 1136 C CA . ALA A 1 143 ? -6.907 -18.470 3.144 1.00 40.47 143 ALA A CA 1
ATOM 1137 C C . ALA A 1 143 ? -8.178 -19.172 3.657 1.00 40.47 143 ALA A C 1
ATOM 1139 O O . ALA A 1 143 ? -9.250 -19.033 3.069 1.00 40.47 143 ALA A O 1
ATOM 1140 N N . LYS A 1 144 ? -8.092 -19.859 4.806 1.00 44.66 144 LYS A N 1
ATOM 1141 C CA . LYS A 1 144 ? -9.246 -20.511 5.449 1.00 44.66 144 LYS A CA 1
ATOM 1142 C C . LYS A 1 144 ? -10.278 -19.498 5.965 1.00 44.66 144 LYS A C 1
ATOM 1144 O O . LYS A 1 144 ? -11.475 -19.726 5.816 1.00 44.66 144 LYS A O 1
ATOM 1149 N N . LYS A 1 145 ? -9.836 -18.371 6.539 1.00 46.41 145 LYS A N 1
ATOM 1150 C CA . LYS A 1 145 ? -10.736 -17.302 7.006 1.00 46.41 145 LYS A CA 1
ATOM 1151 C C . LYS A 1 145 ? -11.354 -16.499 5.865 1.00 46.41 145 LYS A C 1
ATOM 1153 O O . LYS A 1 145 ? -12.533 -16.173 5.974 1.00 46.41 145 LYS A O 1
ATOM 1158 N N . LEU A 1 146 ? -10.620 -16.233 4.781 1.00 44.31 146 LEU A N 1
ATOM 1159 C CA . LEU A 1 146 ? -11.181 -15.575 3.597 1.00 44.31 146 LEU A CA 1
ATOM 1160 C C . LEU A 1 146 ? -12.233 -16.455 2.917 1.00 44.31 146 LEU A C 1
ATOM 1162 O O . LEU A 1 146 ? -13.328 -15.967 2.683 1.00 44.31 146 LEU A O 1
ATOM 1166 N N . ARG A 1 147 ? -11.980 -17.759 2.718 1.00 51.88 147 ARG A N 1
ATOM 1167 C CA . ARG A 1 147 ? -12.999 -18.697 2.194 1.00 51.88 147 ARG A CA 1
ATOM 1168 C C . ARG A 1 147 ? -14.286 -18.706 3.031 1.00 51.88 147 ARG A C 1
ATOM 1170 O O . ARG A 1 147 ? -15.372 -18.803 2.481 1.00 51.88 147 ARG A O 1
ATOM 1177 N N . ALA A 1 148 ? -14.167 -18.603 4.356 1.00 51.00 148 ALA A N 1
ATOM 1178 C CA . ALA A 1 148 ? -15.315 -18.653 5.261 1.00 51.00 148 ALA A CA 1
ATOM 1179 C C . ALA A 1 148 ? -16.103 -17.332 5.371 1.00 51.00 148 ALA A C 1
ATOM 1181 O O . ALA A 1 148 ? -17.252 -17.359 5.795 1.00 51.00 148 ALA A O 1
ATOM 1182 N N . ASN A 1 149 ? -15.498 -16.180 5.049 1.00 46.75 149 ASN A N 1
ATOM 1183 C CA . ASN A 1 149 ? -16.105 -14.857 5.282 1.00 46.75 149 ASN A CA 1
ATOM 1184 C C . ASN A 1 149 ? -16.234 -13.992 4.014 1.00 46.75 149 ASN A C 1
ATOM 1186 O O . ASN A 1 149 ? -16.912 -12.967 4.041 1.00 46.75 149 ASN A O 1
ATOM 1190 N N . CYS A 1 150 ? -15.605 -14.389 2.907 1.00 45.59 150 CYS A N 1
ATOM 1191 C CA . CYS A 1 150 ? -15.605 -13.679 1.634 1.00 45.59 150 CYS A CA 1
ATOM 1192 C C . CYS A 1 150 ? -15.986 -14.668 0.514 1.00 45.59 150 CYS A C 1
ATOM 1194 O O . CYS A 1 150 ? -15.101 -15.325 -0.029 1.00 45.59 150 CYS A O 1
ATOM 1196 N N . PRO A 1 151 ? -17.279 -14.803 0.163 1.00 45.59 151 PRO A N 1
ATOM 1197 C CA . PRO A 1 151 ? -17.743 -15.813 -0.798 1.00 45.59 151 PRO A CA 1
ATOM 1198 C C . PRO A 1 151 ? -17.165 -15.644 -2.215 1.00 45.59 151 PRO A C 1
ATOM 1200 O O . PRO A 1 151 ? -17.078 -16.619 -2.950 1.00 45.59 151 PRO A O 1
ATOM 1203 N N . ASP A 1 152 ? -16.687 -14.446 -2.567 1.00 41.41 152 ASP A N 1
ATOM 1204 C CA . ASP A 1 152 ? -16.025 -14.160 -3.851 1.00 41.41 152 ASP A CA 1
ATOM 1205 C C . ASP A 1 152 ? -14.509 -14.455 -3.839 1.00 41.41 152 ASP A C 1
ATOM 1207 O O . ASP A 1 152 ? -13.786 -14.114 -4.777 1.00 41.41 152 ASP A O 1
ATOM 1211 N N . PHE A 1 153 ? -13.978 -15.020 -2.750 1.00 40.16 153 PHE A N 1
ATOM 1212 C CA . PHE A 1 153 ? -12.547 -15.266 -2.610 1.00 40.16 153 PHE A CA 1
ATOM 1213 C C . PHE A 1 153 ? -12.095 -16.468 -3.450 1.00 40.16 153 PHE A C 1
ATOM 1215 O O . PHE A 1 153 ? -12.346 -17.624 -3.105 1.00 40.16 153 PHE A O 1
ATOM 1222 N N . ILE A 1 154 ? -11.345 -16.190 -4.518 1.00 43.66 154 ILE A N 1
ATOM 1223 C CA . ILE A 1 154 ? -10.659 -17.213 -5.314 1.00 43.66 154 ILE A CA 1
ATOM 1224 C C . ILE A 1 154 ? -9.502 -17.776 -4.489 1.00 43.66 154 ILE A C 1
ATOM 1226 O O . ILE A 1 154 ? -8.575 -17.058 -4.110 1.00 43.66 154 ILE A O 1
ATOM 1230 N N . SER A 1 155 ? -9.544 -19.074 -4.204 1.00 41.41 155 SER A N 1
ATOM 1231 C CA . SER A 1 155 ? -8.501 -19.713 -3.416 1.00 41.41 155 SER A CA 1
ATOM 1232 C C . SER A 1 155 ? -7.380 -20.272 -4.280 1.00 41.41 155 SER A C 1
ATOM 1234 O O . SER A 1 155 ? -7.650 -21.054 -5.186 1.00 41.41 155 SER A O 1
ATOM 1236 N N . VAL A 1 156 ? -6.134 -19.949 -3.940 1.00 41.88 156 VAL A N 1
ATOM 1237 C CA . VAL A 1 156 ? -4.949 -20.578 -4.534 1.00 41.88 156 VAL A CA 1
ATOM 1238 C C . VAL A 1 156 ? -4.564 -21.772 -3.668 1.00 41.88 156 VAL A C 1
ATOM 1240 O O . VAL A 1 156 ? -4.305 -21.610 -2.475 1.00 41.88 156 VAL A O 1
ATOM 1243 N N . ASP A 1 157 ? -4.585 -22.975 -4.237 1.00 43.94 157 ASP A N 1
ATOM 1244 C CA . ASP A 1 157 ? -4.122 -24.181 -3.551 1.00 43.94 157 ASP A CA 1
ATOM 1245 C C . ASP A 1 157 ? -2.595 -24.291 -3.661 1.00 43.94 157 ASP A C 1
ATOM 1247 O O . ASP A 1 157 ? -2.057 -24.694 -4.690 1.00 43.94 157 ASP A O 1
ATOM 1251 N N . THR A 1 158 ? -1.882 -23.872 -2.613 1.00 44.69 158 THR A N 1
ATOM 1252 C CA . THR A 1 158 ? -0.408 -23.872 -2.566 1.00 44.69 158 THR A CA 1
ATOM 1253 C C . THR A 1 158 ? 0.183 -25.025 -1.747 1.00 44.69 158 THR A C 1
ATOM 1255 O O . THR A 1 158 ? 1.371 -24.992 -1.418 1.00 44.69 158 THR A O 1
ATOM 1258 N N . TYR A 1 159 ? -0.615 -26.056 -1.424 1.00 41.41 159 TYR A N 1
ATOM 1259 C CA . TYR A 1 159 ? -0.239 -27.140 -0.501 1.00 41.41 159 TYR A CA 1
ATOM 1260 C C . TYR A 1 159 ? 1.059 -27.877 -0.884 1.00 41.41 159 TYR A C 1
ATOM 1262 O O . TYR A 1 159 ? 1.803 -28.305 -0.009 1.00 41.41 159 TYR A O 1
ATOM 1270 N N . TRP A 1 160 ? 1.384 -27.972 -2.176 1.00 42.94 160 TRP A N 1
ATOM 1271 C CA . TRP A 1 160 ? 2.566 -28.697 -2.667 1.00 42.94 160 TRP A CA 1
ATOM 1272 C C . TRP A 1 160 ? 3.891 -27.921 -2.550 1.00 42.94 160 TRP A C 1
ATOM 1274 O O . TRP A 1 160 ? 4.947 -28.538 -2.650 1.00 42.94 160 TRP A O 1
ATOM 1284 N N . ARG A 1 161 ? 3.873 -26.591 -2.359 1.00 40.62 161 ARG A N 1
ATOM 1285 C CA . ARG A 1 161 ? 5.105 -25.777 -2.235 1.00 40.62 161 ARG A CA 1
ATOM 1286 C C . ARG A 1 161 ? 5.402 -25.376 -0.796 1.00 40.62 161 ARG A C 1
ATOM 1288 O O . ARG A 1 161 ? 6.556 -25.170 -0.448 1.00 40.62 161 ARG A O 1
ATOM 1295 N N . ASN A 1 162 ? 4.365 -25.278 0.029 1.00 42.31 162 ASN A N 1
ATOM 1296 C CA . ASN A 1 162 ? 4.472 -25.089 1.465 1.00 42.31 162 ASN A CA 1
ATOM 1297 C C . ASN A 1 162 ? 3.372 -25.915 2.124 1.00 42.31 162 ASN A C 1
ATOM 1299 O O . ASN A 1 162 ? 2.186 -25.648 1.905 1.00 42.31 162 ASN A O 1
ATOM 1303 N N . ASN A 1 163 ? 3.765 -26.832 3.015 1.00 38.84 163 ASN A N 1
ATOM 1304 C CA . ASN A 1 163 ? 2.837 -27.596 3.852 1.00 38.84 163 ASN A CA 1
ATOM 1305 C C . ASN A 1 163 ? 1.875 -26.689 4.620 1.00 38.84 163 ASN A C 1
ATOM 1307 O O . ASN A 1 163 ? 0.841 -27.174 5.056 1.00 38.84 163 ASN A O 1
ATOM 1311 N N . ASP A 1 164 ? 2.189 -25.392 4.735 1.00 40.31 164 ASP A N 1
ATOM 1312 C CA . ASP A 1 164 ? 1.411 -24.348 5.372 1.00 40.31 164 ASP A CA 1
ATOM 1313 C C . ASP A 1 164 ? 0.483 -23.516 4.470 1.00 40.31 164 ASP A C 1
ATOM 1315 O O . ASP A 1 164 ? 0.013 -22.493 4.927 1.00 40.31 164 ASP A O 1
ATOM 1319 N N . GLY A 1 165 ? 0.140 -23.884 3.228 1.00 43.03 165 GLY A N 1
ATOM 1320 C CA . GLY A 1 165 ? -0.946 -23.203 2.475 1.00 43.03 165 GLY A CA 1
ATOM 1321 C C . GLY A 1 165 ? -0.840 -21.664 2.412 1.00 43.03 165 GLY A C 1
ATOM 1322 O O . GLY A 1 165 ? -1.837 -20.940 2.473 1.00 43.03 165 GLY A O 1
ATOM 1323 N N . GLU A 1 166 ? 0.394 -21.168 2.396 1.00 45.62 166 GLU A N 1
ATOM 1324 C CA . GLU A 1 166 ? 0.753 -19.761 2.399 1.00 45.62 166 GLU A CA 1
ATOM 1325 C C . GLU A 1 166 ? 0.704 -19.207 0.962 1.00 45.62 166 GLU A C 1
ATOM 1327 O O . GLU A 1 166 ? 1.263 -19.821 0.055 1.00 45.62 166 GLU A O 1
ATOM 1332 N N . TRP A 1 167 ? 0.059 -18.051 0.719 1.00 51.03 167 TRP A N 1
ATOM 1333 C CA . TRP A 1 167 ? 0.286 -17.237 -0.484 1.00 51.03 167 TRP A CA 1
ATOM 1334 C C . TRP A 1 167 ? 1.791 -17.051 -0.691 1.00 51.03 167 TRP A C 1
ATOM 1336 O O . TRP A 1 167 ? 2.469 -16.649 0.265 1.00 51.03 167 TRP A O 1
ATOM 1346 N N . PRO A 1 168 ? 2.305 -17.310 -1.901 1.00 44.31 168 PRO A N 1
ATOM 1347 C CA . PRO A 1 168 ? 3.731 -17.429 -2.098 1.00 44.31 168 PRO A CA 1
ATOM 1348 C C . PRO A 1 168 ? 4.408 -16.052 -1.986 1.00 44.31 168 PRO A C 1
ATOM 1350 O O . PRO A 1 168 ? 4.040 -15.124 -2.721 1.00 44.31 168 PRO A O 1
ATOM 1353 N N . PRO A 1 169 ? 5.414 -15.877 -1.102 1.00 45.31 169 PRO A N 1
ATOM 1354 C CA . PRO A 1 169 ? 6.353 -14.767 -1.248 1.00 45.31 169 PRO A CA 1
ATOM 1355 C C . PRO A 1 169 ? 6.996 -14.857 -2.643 1.00 45.31 169 PRO A C 1
ATOM 1357 O O . PRO A 1 169 ? 7.199 -15.958 -3.146 1.00 45.31 169 PRO A O 1
ATOM 1360 N N . ASN A 1 170 ? 7.356 -13.728 -3.263 1.00 52.09 170 ASN A N 1
ATOM 1361 C CA . ASN A 1 170 ? 7.832 -13.668 -4.666 1.00 52.09 170 ASN A CA 1
ATOM 1362 C C . ASN A 1 170 ? 6.781 -13.952 -5.716 1.00 52.09 170 ASN A C 1
ATOM 1364 O O . ASN A 1 170 ? 7.005 -14.750 -6.622 1.00 52.09 170 ASN A O 1
ATOM 1368 N N . SER A 1 171 ? 5.668 -13.240 -5.637 1.00 63.75 171 SER A N 1
ATOM 1369 C CA . SER A 1 171 ? 4.688 -13.253 -6.715 1.00 63.75 171 SER A CA 1
ATOM 1370 C C . SER A 1 171 ? 4.680 -11.911 -7.457 1.00 63.75 171 SER A C 1
ATOM 1372 O O . SER A 1 171 ? 3.644 -11.247 -7.441 1.00 63.75 171 SER A O 1
ATOM 1374 N N . PRO A 1 172 ? 5.791 -11.473 -8.098 1.00 67.44 172 PRO A N 1
ATOM 1375 C CA . PRO A 1 172 ? 5.760 -10.269 -8.938 1.00 67.44 172 PRO A CA 1
ATOM 1376 C C . PRO A 1 172 ? 4.720 -10.425 -10.060 1.00 67.44 172 PRO A C 1
ATOM 1378 O O . PRO A 1 172 ? 3.985 -9.496 -10.377 1.00 67.44 172 PRO A O 1
ATOM 1381 N N . ASN A 1 173 ? 4.521 -11.658 -10.534 1.00 71.50 173 ASN A N 1
ATOM 1382 C CA . ASN A 1 173 ? 3.480 -12.019 -11.494 1.00 71.50 173 ASN A CA 1
ATOM 1383 C C . ASN A 1 173 ? 2.045 -11.879 -10.956 1.00 71.50 173 ASN A C 1
ATOM 1385 O O . ASN A 1 173 ? 1.097 -12.080 -11.703 1.00 71.50 173 ASN A O 1
ATOM 1389 N N . LEU A 1 174 ? 1.859 -11.545 -9.677 1.00 74.00 174 LEU A N 1
ATOM 1390 C CA . LEU A 1 174 ? 0.564 -11.262 -9.050 1.00 74.00 174 LEU A CA 1
ATOM 1391 C C . LEU A 1 174 ? 0.567 -9.884 -8.364 1.00 74.00 174 LEU A C 1
ATOM 1393 O O . LEU A 1 174 ? -0.159 -9.656 -7.397 1.00 74.00 174 LEU A O 1
ATOM 1397 N N . ASN A 1 175 ? 1.377 -8.952 -8.863 1.00 74.62 175 ASN A N 1
ATOM 1398 C CA . ASN A 1 175 ? 1.314 -7.539 -8.518 1.00 74.62 175 ASN A CA 1
ATOM 1399 C C . ASN A 1 175 ? 1.395 -6.703 -9.809 1.00 74.62 175 ASN A C 1
ATOM 1401 O O . ASN A 1 175 ? 2.437 -6.722 -10.456 1.00 74.62 175 ASN A O 1
ATOM 1405 N N . PRO A 1 176 ? 0.349 -5.953 -10.196 1.00 73.69 176 PRO A N 1
ATOM 1406 C CA . PRO A 1 176 ? 0.356 -5.168 -11.431 1.00 73.69 176 PRO A CA 1
ATOM 1407 C C . PRO A 1 176 ? 1.441 -4.107 -11.515 1.00 73.69 176 PRO A C 1
ATOM 1409 O O . PRO A 1 176 ? 1.834 -3.729 -12.620 1.00 73.69 176 PRO A O 1
ATOM 1412 N N . LEU A 1 177 ? 1.950 -3.646 -10.369 1.00 71.81 177 LEU A N 1
ATOM 1413 C CA . LEU A 1 177 ? 3.134 -2.801 -10.377 1.00 71.81 177 LEU A CA 1
ATOM 1414 C C . LEU A 1 177 ? 4.346 -3.558 -10.924 1.00 71.81 177 LEU A C 1
ATOM 1416 O O . LEU A 1 177 ? 5.059 -3.028 -11.771 1.00 71.81 177 LEU A O 1
ATOM 1420 N N . ASP A 1 178 ? 4.521 -4.802 -10.482 1.00 76.19 178 ASP A N 1
ATOM 1421 C CA . ASP A 1 178 ? 5.678 -5.632 -10.799 1.00 76.19 178 ASP A CA 1
ATOM 1422 C C . ASP A 1 178 ? 5.585 -6.274 -12.187 1.00 76.19 178 ASP A C 1
ATOM 1424 O O . ASP A 1 178 ? 6.562 -6.231 -12.923 1.00 76.19 178 ASP A O 1
ATOM 1428 N N . TYR A 1 179 ? 4.424 -6.801 -12.591 1.00 79.31 179 TYR A N 1
ATOM 1429 C CA . TYR A 1 179 ? 4.287 -7.439 -13.909 1.00 79.31 179 TYR A CA 1
ATOM 1430 C C . TYR A 1 179 ? 4.032 -6.469 -15.071 1.00 79.31 179 TYR A C 1
ATOM 1432 O O . TYR A 1 179 ? 3.905 -6.926 -16.207 1.00 79.31 179 TYR A O 1
ATOM 1440 N N . SER A 1 180 ? 3.857 -5.162 -14.825 1.00 84.94 180 SER A N 1
ATOM 1441 C CA . SER A 1 180 ? 3.590 -4.215 -15.918 1.00 84.94 180 SER A CA 1
ATOM 1442 C C . SER A 1 180 ? 4.034 -2.776 -15.668 1.00 84.94 180 SER A C 1
ATOM 1444 O O . SER A 1 180 ? 4.777 -2.232 -16.482 1.00 84.94 180 SER A O 1
ATOM 1446 N N . VAL A 1 181 ? 3.595 -2.125 -14.583 1.00 81.00 181 VAL A N 1
ATOM 1447 C CA . VAL A 1 181 ? 3.813 -0.670 -14.437 1.00 81.00 181 VAL A CA 1
ATOM 1448 C C . VAL A 1 181 ? 5.301 -0.315 -14.383 1.00 81.00 181 VAL A C 1
ATOM 1450 O O . VAL A 1 181 ? 5.689 0.690 -14.976 1.00 81.00 181 VAL A O 1
ATOM 1453 N N . TRP A 1 182 ? 6.145 -1.121 -13.727 1.00 80.00 182 TRP A N 1
ATOM 1454 C CA . TRP A 1 182 ? 7.590 -0.870 -13.723 1.00 80.00 182 TRP A CA 1
ATOM 1455 C C . TRP A 1 182 ? 8.202 -0.942 -15.113 1.00 80.00 182 TRP A C 1
ATOM 1457 O O . TRP A 1 182 ? 8.946 -0.031 -15.455 1.00 80.00 182 TRP A O 1
ATOM 1467 N N . SER A 1 183 ? 7.829 -1.932 -15.924 1.00 81.38 183 SER A N 1
ATOM 1468 C CA . SER A 1 183 ? 8.315 -2.050 -17.300 1.00 81.38 183 SER A CA 1
ATOM 1469 C C . SER A 1 183 ? 7.924 -0.833 -18.141 1.00 81.38 183 SER A C 1
ATOM 1471 O O . SER A 1 183 ? 8.768 -0.289 -18.841 1.00 81.38 183 SER A O 1
ATOM 1473 N N . ILE A 1 184 ? 6.691 -0.324 -17.997 1.00 84.88 184 ILE A N 1
ATOM 1474 C CA . ILE A 1 184 ? 6.241 0.896 -18.698 1.00 84.88 184 ILE A CA 1
ATOM 1475 C C . ILE A 1 184 ? 7.063 2.118 -18.269 1.00 84.88 184 ILE A C 1
ATOM 1477 O O . ILE A 1 184 ? 7.439 2.953 -19.092 1.00 84.88 184 ILE A O 1
ATOM 1481 N N . LEU A 1 185 ? 7.306 2.265 -16.965 1.00 79.62 185 LEU A N 1
ATOM 1482 C CA . LEU A 1 185 ? 8.067 3.396 -16.438 1.00 79.62 185 LEU A CA 1
ATOM 1483 C C . LEU A 1 185 ? 9.537 3.325 -16.837 1.00 79.62 185 LEU A C 1
ATOM 1485 O O . LEU A 1 185 ? 10.112 4.361 -17.151 1.00 79.62 185 LEU A O 1
ATOM 1489 N N . GLU A 1 186 ? 10.128 2.135 -16.812 1.00 79.25 186 GLU A N 1
ATOM 1490 C CA . GLU A 1 186 ? 11.500 1.890 -17.239 1.00 79.25 186 GLU A CA 1
ATOM 1491 C C . GLU A 1 186 ? 11.659 2.175 -18.731 1.00 79.25 186 GLU A C 1
ATOM 1493 O O . GLU A 1 186 ? 12.495 2.995 -19.091 1.00 79.25 186 GLU A O 1
ATOM 1498 N N . GLU A 1 187 ? 10.799 1.614 -19.583 1.00 86.25 187 GLU A N 1
ATOM 1499 C CA . GLU A 1 187 ? 10.817 1.849 -21.030 1.00 86.25 187 GLU A CA 1
ATOM 1500 C C . GLU A 1 187 ? 10.737 3.347 -21.356 1.00 86.25 187 GLU A C 1
ATOM 1502 O O . GLU A 1 187 ? 11.541 3.873 -22.124 1.00 86.25 187 GLU A O 1
ATOM 1507 N N . LYS A 1 188 ? 9.804 4.072 -20.725 1.00 86.62 188 LYS A N 1
ATOM 1508 C CA . LYS A 1 188 ? 9.603 5.502 -20.989 1.00 86.62 188 LYS A CA 1
ATOM 1509 C C . LYS A 1 188 ? 10.678 6.396 -20.384 1.00 86.62 188 LYS A C 1
ATOM 1511 O O . LYS A 1 188 ? 11.116 7.346 -21.033 1.00 86.62 188 LYS A O 1
ATOM 1516 N N . ALA A 1 189 ? 11.045 6.169 -19.124 1.00 80.81 189 ALA A N 1
ATOM 1517 C CA . ALA A 1 189 ? 11.999 7.030 -18.436 1.00 80.81 189 ALA A CA 1
ATOM 1518 C C . ALA A 1 189 ? 13.423 6.761 -18.926 1.00 80.81 189 ALA A C 1
ATOM 1520 O O . ALA A 1 189 ? 14.146 7.711 -19.191 1.00 80.81 189 ALA A O 1
ATOM 1521 N N . CYS A 1 190 ? 13.799 5.498 -19.128 1.00 86.19 190 CYS A N 1
ATOM 1522 C CA . CYS A 1 190 ? 15.150 5.100 -19.519 1.00 86.19 190 CYS A CA 1
ATOM 1523 C C . CYS A 1 190 ? 15.371 5.068 -21.041 1.00 86.19 190 CYS A C 1
ATOM 1525 O O . CYS A 1 190 ? 16.446 4.670 -21.482 1.00 86.19 190 CYS A O 1
ATOM 1527 N N . ALA A 1 191 ? 14.412 5.540 -21.851 1.00 87.31 191 ALA A N 1
ATOM 1528 C CA . ALA A 1 191 ? 14.568 5.674 -23.305 1.00 87.31 191 ALA A CA 1
ATOM 1529 C C . ALA A 1 191 ? 15.778 6.538 -23.715 1.00 87.31 191 ALA A C 1
ATOM 1531 O O . ALA A 1 191 ? 16.246 6.457 -24.851 1.00 87.31 191 ALA A O 1
ATOM 1532 N N . LYS A 1 192 ? 16.266 7.405 -22.814 1.00 85.94 192 LYS A N 1
ATOM 1533 C CA . LYS A 1 192 ? 17.472 8.219 -23.007 1.00 85.94 192 LYS A CA 1
ATOM 1534 C C . LYS A 1 192 ? 18.317 8.253 -21.726 1.00 85.94 192 LYS A C 1
ATOM 1536 O O . LYS A 1 192 ? 17.751 8.230 -20.634 1.00 85.94 192 LYS A O 1
ATOM 1541 N N . PRO A 1 193 ? 19.651 8.390 -21.833 1.00 88.25 193 PRO A N 1
ATOM 1542 C CA . PRO A 1 193 ? 20.512 8.597 -20.672 1.00 88.25 193 PRO A CA 1
ATOM 1543 C C . PRO A 1 193 ? 20.169 9.881 -19.902 1.00 88.25 193 PRO A C 1
ATOM 1545 O O . PRO A 1 193 ? 19.807 10.902 -20.494 1.00 88.25 193 PRO A O 1
ATOM 1548 N N . HIS A 1 194 ? 20.348 9.854 -18.579 1.00 83.75 194 HIS A N 1
ATOM 1549 C CA . HIS A 1 194 ? 20.142 11.011 -17.707 1.00 83.75 194 HIS A CA 1
ATOM 1550 C C . HIS A 1 194 ? 21.459 11.487 -17.083 1.00 83.75 194 HIS A C 1
ATOM 1552 O O . HIS A 1 194 ? 22.194 10.669 -16.538 1.00 83.75 194 HIS A O 1
ATOM 1558 N N . PRO A 1 195 ? 21.733 12.804 -17.063 1.00 87.62 195 PRO A N 1
ATOM 1559 C CA . PRO A 1 195 ? 22.972 13.342 -16.498 1.00 87.62 195 PRO A CA 1
ATOM 1560 C C . PRO A 1 195 ? 22.999 13.343 -14.961 1.00 87.62 195 PRO A C 1
ATOM 1562 O O . PRO A 1 195 ? 24.055 13.524 -14.368 1.00 87.62 195 PRO A O 1
ATOM 1565 N N . ASN A 1 196 ? 21.842 13.215 -14.298 1.00 83.12 196 ASN A N 1
ATOM 1566 C CA . ASN A 1 196 ? 21.728 13.196 -12.838 1.00 83.12 196 ASN A CA 1
ATOM 1567 C C . ASN A 1 196 ? 20.379 12.627 -12.366 1.00 83.12 196 ASN A C 1
ATOM 1569 O O . ASN A 1 196 ? 19.421 12.499 -13.136 1.00 83.12 196 ASN A O 1
ATOM 1573 N N . VAL A 1 197 ? 20.298 12.346 -11.061 1.00 76.62 197 VAL A N 1
ATOM 1574 C CA . VAL A 1 197 ? 19.112 11.791 -10.385 1.00 76.62 197 VAL A CA 1
ATOM 1575 C C . VAL A 1 197 ? 17.879 12.690 -10.528 1.00 76.62 197 VAL A C 1
ATOM 1577 O O . VAL A 1 197 ? 16.770 12.184 -10.686 1.00 76.62 197 VAL A O 1
ATOM 1580 N N . GLU A 1 198 ? 18.034 14.016 -10.516 1.00 77.38 198 GLU A N 1
ATOM 1581 C CA . GLU A 1 198 ? 16.896 14.936 -10.657 1.00 77.38 198 GLU A CA 1
ATOM 1582 C C . GLU A 1 198 ? 16.277 14.887 -12.060 1.00 77.38 198 GLU A C 1
ATOM 1584 O O . GLU A 1 198 ? 15.054 14.950 -12.204 1.00 77.38 198 GLU A O 1
ATOM 1589 N N . SER A 1 199 ? 17.099 14.707 -13.096 1.00 78.81 199 SER A N 1
ATOM 1590 C CA . SER A 1 199 ? 16.627 14.464 -14.462 1.00 78.81 199 SER A CA 1
ATOM 1591 C C . SER A 1 199 ? 15.828 13.159 -14.555 1.00 78.81 199 SER A C 1
ATOM 1593 O O . SER A 1 199 ? 14.703 13.172 -15.061 1.00 78.81 199 SER A O 1
ATOM 1595 N N . LEU A 1 200 ? 16.333 12.072 -13.959 1.00 75.56 200 LEU A N 1
ATOM 1596 C CA . LEU A 1 200 ? 15.629 10.785 -13.898 1.00 75.56 200 LEU A CA 1
ATOM 1597 C C . LEU A 1 200 ? 14.304 10.886 -13.120 1.00 75.56 200 LEU A C 1
ATOM 1599 O O . LEU A 1 200 ? 13.272 10.400 -13.581 1.00 75.56 200 LEU A O 1
ATOM 1603 N N . LYS A 1 201 ? 14.281 11.573 -11.968 1.00 71.94 201 LYS A N 1
ATOM 1604 C CA . LYS A 1 201 ? 13.046 11.807 -11.195 1.00 71.94 201 LYS A CA 1
ATOM 1605 C C . LYS A 1 201 ? 11.991 12.550 -12.015 1.00 71.94 201 LYS A C 1
ATOM 1607 O O . LYS A 1 201 ? 10.808 12.214 -11.927 1.00 71.94 201 LYS A O 1
ATOM 1612 N N . ARG A 1 202 ? 12.386 13.565 -12.798 1.00 79.81 202 ARG A N 1
ATOM 1613 C CA . ARG A 1 202 ? 11.465 14.288 -13.694 1.00 79.81 202 ARG A CA 1
ATOM 1614 C C . ARG A 1 202 ? 10.934 13.380 -14.800 1.00 79.81 202 ARG A C 1
ATOM 1616 O O . ARG A 1 202 ? 9.730 13.398 -15.047 1.00 79.81 202 ARG A O 1
ATOM 1623 N N . ALA A 1 203 ? 11.794 12.565 -15.408 1.00 76.38 203 ALA A N 1
ATOM 1624 C CA . ALA A 1 203 ? 11.398 11.613 -16.441 1.00 76.38 203 ALA A CA 1
ATOM 1625 C C . ALA A 1 203 ? 10.413 10.559 -15.912 1.00 76.38 203 ALA A C 1
ATOM 1627 O O . ALA A 1 203 ? 9.357 10.367 -16.507 1.00 76.38 203 ALA A O 1
ATOM 1628 N N . LEU A 1 204 ? 10.676 9.975 -14.739 1.00 75.06 204 LEU A N 1
ATOM 1629 C CA . LEU A 1 204 ? 9.765 9.033 -14.077 1.00 75.06 204 LEU A CA 1
ATOM 1630 C C . LEU A 1 204 ? 8.404 9.661 -13.749 1.00 75.06 204 LEU A C 1
ATOM 1632 O O . LEU A 1 204 ? 7.369 9.039 -13.976 1.00 75.06 204 LEU A O 1
ATOM 1636 N N . LYS A 1 205 ? 8.379 10.903 -13.240 1.00 76.88 205 LYS A N 1
ATOM 1637 C CA . LYS A 1 205 ? 7.122 11.630 -12.979 1.00 76.88 205 LYS A CA 1
ATOM 1638 C C . LYS A 1 205 ? 6.336 11.883 -14.264 1.00 76.88 205 LYS A C 1
ATOM 1640 O O . LYS A 1 205 ? 5.120 11.721 -14.268 1.00 76.88 205 LYS A O 1
ATOM 1645 N N . LYS A 1 206 ? 7.022 12.273 -15.342 1.00 83.50 206 LYS A N 1
ATOM 1646 C CA . LYS A 1 206 ? 6.404 12.455 -16.658 1.00 83.50 206 LYS A CA 1
ATOM 1647 C C . LYS A 1 206 ? 5.817 11.134 -17.164 1.00 83.50 206 LYS A C 1
ATOM 1649 O O . LYS A 1 206 ? 4.628 11.092 -17.453 1.00 83.50 206 LYS A O 1
ATOM 1654 N N . ALA A 1 207 ? 6.608 10.060 -17.166 1.00 81.50 207 ALA A N 1
ATOM 1655 C CA . ALA A 1 207 ? 6.172 8.730 -17.582 1.00 81.50 207 ALA A CA 1
ATOM 1656 C C . ALA A 1 207 ? 4.944 8.252 -16.793 1.00 81.50 207 ALA A C 1
ATOM 1658 O O . ALA A 1 207 ? 3.988 7.782 -17.398 1.00 81.50 207 ALA A O 1
ATOM 1659 N N . TRP A 1 208 ? 4.936 8.445 -15.468 1.00 85.56 208 TRP A N 1
ATOM 1660 C CA . TRP A 1 208 ? 3.798 8.128 -14.600 1.00 85.56 208 TRP A CA 1
ATOM 1661 C C . TRP A 1 208 ? 2.526 8.884 -14.992 1.00 85.56 208 TRP A C 1
ATOM 1663 O O . TRP A 1 208 ? 1.459 8.286 -15.094 1.00 85.56 208 TRP A O 1
ATOM 1673 N N . ASN A 1 209 ? 2.637 10.191 -15.234 1.00 82.12 209 ASN A N 1
ATOM 1674 C CA . ASN A 1 209 ? 1.493 11.029 -15.594 1.00 82.12 209 ASN A CA 1
ATOM 1675 C C . ASN A 1 209 ? 0.936 10.719 -16.992 1.00 82.12 209 ASN A C 1
ATOM 1677 O O . ASN A 1 209 ? -0.222 11.015 -17.264 1.00 82.12 209 ASN A O 1
ATOM 1681 N N . GLU A 1 210 ? 1.745 10.127 -17.869 1.00 91.06 210 GLU A N 1
ATOM 1682 C CA . GLU A 1 210 ? 1.321 9.683 -19.198 1.00 91.06 210 GLU A CA 1
ATOM 1683 C C . GLU A 1 210 ? 0.690 8.283 -19.205 1.00 91.06 210 GLU A C 1
ATOM 1685 O O . GLU A 1 210 ? 0.195 7.852 -20.249 1.00 91.06 210 GLU A O 1
ATOM 1690 N N . ILE A 1 211 ? 0.727 7.534 -18.095 1.00 86.69 211 ILE A N 1
ATOM 1691 C CA . ILE A 1 211 ? 0.017 6.253 -18.023 1.00 86.69 211 ILE A CA 1
ATOM 1692 C C . ILE A 1 211 ? -1.480 6.557 -18.012 1.00 86.69 211 ILE A C 1
ATOM 1694 O O . ILE A 1 211 ? -2.016 7.125 -17.060 1.00 86.69 211 ILE A O 1
ATOM 1698 N N . THR A 1 212 ? -2.164 6.173 -19.087 1.00 87.88 212 THR A N 1
ATOM 1699 C CA . THR A 1 212 ? -3.601 6.407 -19.218 1.00 87.88 212 THR A CA 1
ATOM 1700 C C . THR A 1 212 ? -4.388 5.519 -18.257 1.00 87.88 212 THR A C 1
ATOM 1702 O O . THR A 1 212 ? -3.963 4.422 -17.877 1.00 87.88 212 THR A O 1
ATOM 1705 N N . LEU A 1 213 ? -5.586 5.977 -17.888 1.00 78.38 213 LEU A N 1
ATOM 1706 C CA . LEU A 1 213 ? -6.508 5.173 -17.089 1.00 78.38 213 LEU A CA 1
ATOM 1707 C C . LEU A 1 213 ? -6.872 3.860 -17.799 1.00 78.38 213 LEU A C 1
ATOM 1709 O O . LEU A 1 213 ? -6.961 2.827 -17.147 1.00 78.38 213 LEU A O 1
ATOM 1713 N N . GLU A 1 214 ? -7.027 3.889 -19.124 1.00 86.75 214 GLU A N 1
ATOM 1714 C CA . GLU A 1 214 ? -7.302 2.700 -19.935 1.00 86.75 214 GLU A CA 1
ATOM 1715 C C . GLU A 1 214 ? -6.192 1.647 -19.799 1.00 86.75 214 GLU A C 1
ATOM 1717 O O . GLU A 1 214 ? -6.477 0.471 -19.572 1.00 86.75 214 GLU A O 1
ATOM 1722 N N . THR A 1 215 ? -4.923 2.063 -19.859 1.00 86.69 215 THR A N 1
ATOM 1723 C CA . THR A 1 215 ? -3.780 1.166 -19.645 1.00 86.69 215 THR A CA 1
ATOM 1724 C C . THR A 1 215 ? -3.810 0.563 -18.243 1.00 86.69 215 THR A C 1
ATOM 1726 O O . THR A 1 215 ? -3.646 -0.646 -18.091 1.00 86.69 215 THR A O 1
ATOM 1729 N N . LEU A 1 216 ? -4.085 1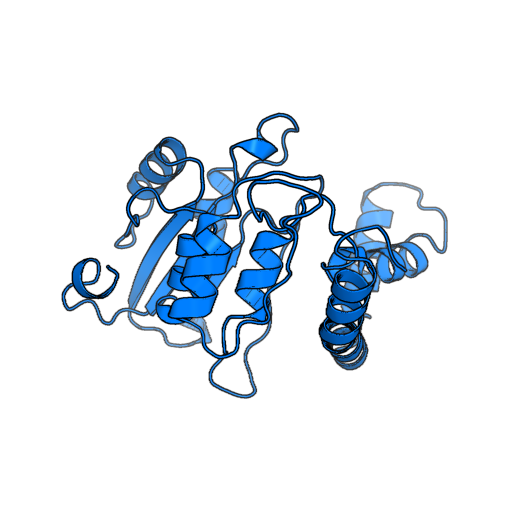.369 -17.212 1.00 81.88 216 LEU A N 1
ATOM 1730 C CA . LEU A 1 216 ? -4.198 0.872 -15.837 1.00 81.88 216 LEU A CA 1
ATOM 1731 C C . LEU A 1 216 ? -5.343 -0.134 -15.668 1.00 81.88 216 LEU A C 1
ATOM 1733 O O . LEU A 1 216 ? -5.174 -1.120 -14.951 1.00 81.88 216 LEU A O 1
ATOM 1737 N N . ILE A 1 217 ? -6.484 0.090 -16.327 1.00 77.00 217 ILE A N 1
ATOM 1738 C CA . ILE A 1 217 ? -7.615 -0.847 -16.326 1.00 77.00 217 ILE A CA 1
ATOM 1739 C C . ILE A 1 217 ? -7.184 -2.177 -16.948 1.00 77.00 217 ILE A C 1
ATOM 1741 O O . ILE A 1 217 ? -7.277 -3.199 -16.279 1.00 77.00 217 ILE A O 1
ATOM 1745 N N . LYS A 1 218 ? -6.586 -2.169 -18.148 1.00 83.75 218 LYS A N 1
ATOM 1746 C CA . LYS A 1 218 ? -6.098 -3.395 -18.813 1.00 83.75 218 LYS A CA 1
ATOM 1747 C C . LYS A 1 218 ? -5.088 -4.169 -17.964 1.00 83.75 218 LYS A C 1
ATOM 1749 O O . LYS A 1 218 ? -5.144 -5.394 -17.884 1.00 83.75 218 LYS A O 1
ATOM 1754 N N . ILE A 1 219 ? -4.174 -3.458 -17.302 1.00 83.88 219 ILE A N 1
ATOM 1755 C CA . ILE A 1 219 ? -3.184 -4.053 -16.396 1.00 83.88 219 ILE A CA 1
ATOM 1756 C C . ILE A 1 219 ? -3.875 -4.795 -15.249 1.00 83.88 219 ILE A C 1
ATOM 1758 O O . ILE A 1 219 ? -3.489 -5.917 -14.923 1.00 83.88 219 ILE A O 1
ATOM 1762 N N . VAL A 1 220 ? -4.895 -4.186 -14.646 1.00 77.88 220 VAL A N 1
ATOM 1763 C CA . VAL A 1 220 ? -5.669 -4.780 -13.548 1.00 77.88 220 VAL A CA 1
ATOM 1764 C C . VAL A 1 220 ? -6.550 -5.926 -14.047 1.00 77.88 220 VAL A C 1
ATOM 1766 O O . VAL A 1 220 ? -6.614 -6.959 -13.389 1.00 77.88 220 VAL A O 1
ATOM 1769 N N . ASP A 1 221 ? -7.172 -5.789 -15.214 1.00 80.62 221 ASP A N 1
ATOM 1770 C CA . ASP A 1 221 ? -8.054 -6.803 -15.804 1.00 80.62 221 ASP A CA 1
ATOM 1771 C C . ASP A 1 221 ? -7.294 -8.052 -16.268 1.00 80.62 221 ASP A C 1
ATOM 1773 O O . ASP A 1 221 ? -7.878 -9.125 -16.397 1.00 80.62 221 ASP A O 1
ATOM 1777 N N . ASN A 1 222 ? -5.972 -7.963 -16.447 1.00 83.75 222 ASN A N 1
ATOM 1778 C CA . ASN A 1 222 ? -5.120 -9.126 -16.704 1.00 83.75 222 ASN A CA 1
ATOM 1779 C C . ASN A 1 222 ? -4.885 -9.991 -15.447 1.00 83.75 222 ASN A C 1
ATOM 1781 O O . ASN A 1 222 ? -4.396 -11.121 -15.525 1.00 83.75 222 ASN A O 1
ATOM 1785 N N . PHE A 1 223 ? -5.225 -9.481 -14.265 1.00 79.06 223 PHE A N 1
ATOM 1786 C CA . PHE A 1 223 ? -4.949 -10.149 -13.001 1.00 79.06 223 PHE A CA 1
ATOM 1787 C C . PHE A 1 223 ? -5.639 -11.518 -12.840 1.00 79.06 223 PHE A C 1
ATOM 1789 O O . PHE A 1 223 ? -4.950 -12.465 -12.458 1.00 79.06 223 PHE A O 1
ATOM 1796 N N . PRO A 1 224 ? -6.935 -11.706 -13.178 1.00 75.69 224 PRO A N 1
ATOM 1797 C CA . PRO A 1 224 ? -7.582 -13.019 -13.103 1.00 75.69 224 PRO A CA 1
ATOM 1798 C C . PRO A 1 224 ? -6.932 -14.060 -14.022 1.00 75.69 224 PRO A C 1
ATOM 1800 O O . PRO A 1 224 ? -6.782 -15.217 -13.632 1.00 75.69 224 PRO A O 1
ATOM 1803 N N . LYS A 1 225 ? -6.481 -13.652 -15.218 1.00 81.50 225 LYS A N 1
ATOM 1804 C CA . LYS A 1 225 ? -5.747 -14.532 -16.140 1.00 81.50 225 LYS A CA 1
ATOM 1805 C C . LYS A 1 225 ? -4.424 -14.988 -15.523 1.00 81.50 225 LYS A C 1
ATOM 1807 O O . LYS A 1 225 ? -4.118 -16.177 -15.546 1.00 81.50 225 LYS A O 1
ATOM 1812 N N . ARG A 1 226 ? -3.669 -14.061 -14.926 1.00 83.88 226 ARG A N 1
ATOM 1813 C CA . ARG A 1 226 ? -2.418 -14.371 -14.214 1.00 83.88 226 ARG A CA 1
ATOM 1814 C C . ARG A 1 226 ? -2.652 -15.255 -12.988 1.00 83.88 226 ARG A C 1
ATOM 1816 O O . ARG A 1 226 ? -1.865 -16.158 -12.728 1.00 83.88 226 ARG A O 1
ATOM 1823 N N . LEU A 1 227 ? -3.752 -15.050 -12.265 1.00 73.00 227 LEU A N 1
ATOM 1824 C CA . LEU A 1 227 ? -4.140 -15.910 -11.149 1.00 73.00 227 LEU A CA 1
ATOM 1825 C C . LEU A 1 227 ? -4.433 -17.340 -11.614 1.00 73.00 227 LEU A C 1
ATOM 1827 O O . LEU A 1 227 ? -3.954 -18.285 -10.994 1.00 73.00 227 LEU A O 1
ATOM 1831 N N . LYS A 1 228 ? -5.156 -17.496 -12.728 1.00 73.50 228 LYS A N 1
ATOM 1832 C CA . LYS A 1 228 ? -5.394 -18.803 -13.345 1.00 73.50 228 LYS A CA 1
ATOM 1833 C C . LYS A 1 228 ? -4.082 -19.467 -13.772 1.00 73.50 228 LYS A C 1
ATOM 1835 O O . LYS A 1 228 ? -3.853 -20.607 -13.401 1.00 73.50 228 LYS A O 1
ATOM 1840 N N . ALA A 1 229 ? -3.184 -18.737 -14.434 1.00 75.94 229 ALA A N 1
ATOM 1841 C CA . ALA A 1 229 ? -1.865 -19.254 -14.808 1.00 75.94 229 ALA A CA 1
ATOM 1842 C C . ALA A 1 229 ? -1.040 -19.697 -13.586 1.00 75.94 229 ALA A C 1
ATOM 1844 O O . ALA A 1 229 ? -0.400 -20.744 -13.615 1.00 75.94 229 ALA A O 1
ATOM 1845 N N . CYS A 1 230 ? -1.110 -18.947 -12.482 1.00 76.25 230 CYS A N 1
ATOM 1846 C CA . CYS A 1 230 ? -0.524 -19.357 -11.211 1.00 76.25 230 CYS A CA 1
ATOM 1847 C C . CYS A 1 230 ? -1.135 -20.676 -10.715 1.00 76.25 230 CYS A C 1
ATOM 1849 O O . CYS A 1 230 ? -0.394 -21.580 -10.347 1.00 76.25 230 CYS A O 1
ATOM 1851 N N . MET A 1 231 ? -2.464 -20.816 -10.736 1.00 65.50 231 MET A N 1
ATOM 1852 C CA . MET A 1 231 ? -3.150 -22.052 -10.337 1.00 65.50 231 MET A CA 1
ATOM 1853 C C . MET A 1 231 ? -2.794 -23.244 -11.236 1.00 65.50 231 MET A C 1
ATOM 1855 O O . MET A 1 231 ? -2.563 -24.334 -10.719 1.00 65.50 231 MET A O 1
ATOM 1859 N N . ASP A 1 232 ? -2.697 -23.039 -12.549 1.00 74.75 232 ASP A N 1
ATOM 1860 C CA . ASP A 1 232 ? -2.339 -24.075 -13.525 1.00 74.75 232 ASP A CA 1
ATOM 1861 C C . ASP A 1 232 ? -0.876 -24.520 -13.343 1.00 74.75 232 ASP A C 1
ATOM 1863 O O . ASP A 1 232 ? -0.574 -25.713 -13.322 1.00 74.75 232 ASP A O 1
ATOM 1867 N N . ALA A 1 233 ? 0.025 -23.568 -13.069 1.00 75.94 233 ALA A N 1
ATOM 1868 C CA . ALA A 1 233 ? 1.402 -23.825 -12.637 1.00 75.94 233 ALA A CA 1
ATOM 1869 C C . ALA A 1 233 ? 1.491 -24.335 -11.185 1.00 75.94 233 ALA A C 1
ATOM 1871 O O . ALA A 1 233 ? 2.582 -24.488 -10.632 1.00 75.94 233 ALA A O 1
ATOM 1872 N N . LYS A 1 234 ? 0.338 -24.519 -10.535 1.00 68.38 234 LYS A N 1
ATOM 1873 C CA . LYS A 1 234 ? 0.140 -24.829 -9.121 1.00 68.38 234 LYS A CA 1
ATOM 1874 C C . LYS A 1 234 ? 0.754 -23.783 -8.165 1.00 68.38 234 LYS A C 1
ATOM 1876 O O . LYS A 1 234 ? 0.642 -23.906 -6.962 1.00 68.38 234 LYS A O 1
ATOM 1881 N N . GLY A 1 235 ? 1.363 -22.694 -8.618 1.00 61.41 235 GLY A N 1
ATOM 1882 C CA . GLY A 1 235 ? 2.145 -21.751 -7.799 1.00 61.41 235 GLY A CA 1
ATOM 1883 C C . GLY A 1 235 ? 3.648 -21.794 -8.097 1.00 61.41 235 GLY A C 1
ATOM 1884 O O . GLY A 1 235 ? 4.453 -21.232 -7.346 1.00 61.41 235 GLY A O 1
ATOM 1885 N N . GLY A 1 236 ? 4.031 -22.494 -9.169 1.00 63.50 236 GLY A N 1
ATOM 1886 C CA . GLY A 1 236 ? 5.317 -22.365 -9.840 1.00 63.50 236 GLY A CA 1
ATOM 1887 C C . GLY A 1 236 ? 5.437 -21.039 -10.598 1.00 63.50 236 GLY A C 1
ATOM 1888 O O . GLY A 1 236 ? 4.552 -20.184 -10.545 1.00 63.50 236 GLY A O 1
ATOM 1889 N N . HIS A 1 237 ? 6.566 -20.850 -11.277 1.00 70.88 237 HIS A N 1
ATOM 1890 C CA . HIS A 1 237 ? 6.780 -19.682 -12.131 1.00 70.88 237 HIS A CA 1
ATOM 1891 C C . HIS A 1 237 ? 5.935 -19.777 -13.412 1.00 70.88 237 HIS A C 1
ATOM 1893 O O . HIS A 1 237 ? 5.678 -20.868 -13.910 1.00 70.88 237 HIS A O 1
ATOM 1899 N N . PHE A 1 238 ? 5.496 -18.623 -13.911 1.00 79.75 238 PHE A N 1
ATOM 1900 C CA . PHE A 1 238 ? 4.693 -18.457 -15.124 1.00 79.75 238 PHE A CA 1
ATOM 1901 C C . PHE A 1 238 ? 4.958 -17.061 -15.701 1.00 79.75 238 PHE A C 1
ATOM 1903 O O . PHE A 1 238 ? 5.383 -16.181 -14.949 1.00 79.75 238 PHE A O 1
ATOM 1910 N N . GLU A 1 239 ? 4.682 -16.840 -16.984 1.00 72.25 239 GLU A N 1
ATOM 1911 C CA . GLU A 1 239 ? 4.817 -15.531 -17.644 1.00 72.25 239 GLU A CA 1
ATOM 1912 C C . GLU A 1 239 ? 3.491 -15.048 -18.228 1.00 72.25 239 GLU A C 1
ATOM 1914 O O . GLU A 1 239 ? 2.739 -15.870 -18.798 1.00 72.25 239 GLU A O 1
#

Organism: NCBI:txid290746